Protein AF-T0EVC8-F1 (afdb_monomer_lite)

Structure (mmCIF, N/CA/C/O backbone):
data_AF-T0EVC8-F1
#
_entry.id   AF-T0EVC8-F1
#
loop_
_atom_site.group_PDB
_atom_site.id
_atom_site.type_symbol
_atom_site.label_atom_id
_atom_site.label_alt_id
_atom_site.label_comp_id
_atom_site.label_asym_id
_atom_site.label_entity_id
_atom_site.label_seq_id
_atom_site.pdbx_PDB_ins_code
_atom_site.Cartn_x
_atom_site.Cartn_y
_atom_site.Cartn_z
_atom_site.occupancy
_atom_site.B_iso_or_equiv
_atom_site.auth_seq_id
_atom_site.auth_comp_id
_atom_site.auth_asym_id
_atom_site.auth_atom_id
_atom_site.pdbx_PDB_model_num
ATOM 1 N N . MET A 1 1 ? 25.287 8.237 -10.853 1.00 39.31 1 MET A N 1
ATOM 2 C CA . MET A 1 1 ? 24.590 9.420 -10.314 1.00 39.31 1 MET A CA 1
ATOM 3 C C . MET A 1 1 ? 23.247 9.065 -9.662 1.00 39.31 1 MET A C 1
ATOM 5 O O . MET A 1 1 ? 22.983 9.584 -8.596 1.00 39.31 1 MET A O 1
ATOM 9 N N . ASP A 1 2 ? 22.452 8.114 -10.177 1.00 39.06 2 ASP A N 1
ATOM 10 C CA . ASP A 1 2 ? 21.185 7.708 -9.517 1.00 39.06 2 ASP A CA 1
ATOM 11 C C . ASP A 1 2 ? 21.331 6.823 -8.254 1.00 39.06 2 ASP A C 1
ATOM 13 O O . ASP A 1 2 ? 20.373 6.661 -7.506 1.00 39.06 2 ASP A O 1
ATOM 17 N N . LEU A 1 3 ? 22.513 6.247 -7.991 1.00 36.16 3 LEU A N 1
ATOM 18 C CA . LEU A 1 3 ? 22.723 5.242 -6.931 1.00 36.16 3 LEU A CA 1
ATOM 19 C C . LEU A 1 3 ? 22.927 5.798 -5.517 1.00 36.16 3 LEU A C 1
ATOM 21 O O . LEU A 1 3 ? 22.539 5.147 -4.550 1.00 36.16 3 LEU A O 1
ATOM 25 N N . GLU A 1 4 ? 23.473 7.006 -5.389 1.00 35.41 4 GLU A N 1
ATOM 26 C CA . GLU A 1 4 ? 23.590 7.689 -4.092 1.00 35.41 4 GLU A CA 1
ATOM 27 C C . GLU A 1 4 ? 22.217 8.091 -3.552 1.00 35.41 4 GLU A C 1
ATOM 29 O O . GLU A 1 4 ? 21.970 8.007 -2.355 1.00 35.41 4 GLU A O 1
ATOM 34 N N . LYS A 1 5 ? 21.277 8.396 -4.452 1.00 39.03 5 LYS A N 1
ATOM 35 C CA . LYS A 1 5 ? 19.896 8.703 -4.092 1.00 39.03 5 LYS A CA 1
ATOM 36 C C . LYS A 1 5 ? 19.154 7.489 -3.520 1.00 39.03 5 LYS A C 1
ATOM 38 O O . LYS A 1 5 ? 18.462 7.630 -2.521 1.00 39.03 5 LYS A O 1
ATOM 43 N N . TYR A 1 6 ? 19.366 6.289 -4.076 1.00 44.06 6 TYR A N 1
ATOM 44 C CA . TYR A 1 6 ? 18.805 5.045 -3.519 1.00 44.06 6 TYR A CA 1
ATOM 45 C C . TYR A 1 6 ? 19.374 4.709 -2.147 1.00 44.06 6 TYR A C 1
ATOM 47 O O . TYR A 1 6 ? 18.657 4.221 -1.280 1.00 44.06 6 TYR A O 1
ATOM 55 N N . ARG A 1 7 ? 20.668 4.973 -1.947 1.00 43.59 7 ARG A N 1
ATOM 56 C CA . ARG A 1 7 ? 21.331 4.795 -0.659 1.00 43.59 7 ARG A CA 1
ATOM 57 C C . ARG A 1 7 ? 20.689 5.692 0.398 1.00 43.59 7 ARG A C 1
ATOM 59 O O . ARG A 1 7 ? 20.360 5.208 1.472 1.00 43.59 7 ARG A O 1
ATOM 66 N N . ASP A 1 8 ? 20.467 6.960 0.075 1.00 42.62 8 ASP A N 1
ATOM 67 C CA . ASP A 1 8 ? 19.875 7.919 1.004 1.00 42.62 8 ASP A CA 1
ATOM 68 C C . ASP A 1 8 ? 18.367 7.669 1.209 1.00 42.62 8 ASP A C 1
ATOM 70 O O . ASP A 1 8 ? 17.871 7.878 2.307 1.00 42.62 8 ASP A O 1
ATOM 74 N N . GLU A 1 9 ? 17.637 7.138 0.219 1.00 47.19 9 GLU A N 1
ATOM 75 C CA . GLU A 1 9 ? 16.238 6.692 0.370 1.00 47.19 9 GLU A CA 1
ATOM 76 C C . GLU A 1 9 ? 16.126 5.431 1.249 1.00 47.19 9 GLU A C 1
ATOM 78 O O . GLU A 1 9 ? 15.253 5.359 2.115 1.00 47.19 9 GLU A O 1
ATOM 83 N N . ILE A 1 10 ? 17.046 4.470 1.100 1.00 51.41 10 ILE A N 1
ATOM 84 C CA . ILE A 1 10 ? 17.162 3.285 1.967 1.00 51.41 10 ILE A CA 1
ATOM 85 C C . ILE A 1 10 ? 17.596 3.692 3.382 1.00 51.41 10 ILE A C 1
ATOM 87 O O . ILE A 1 10 ? 17.031 3.199 4.356 1.00 51.41 10 ILE A O 1
ATOM 91 N N . TYR A 1 11 ? 18.543 4.623 3.523 1.00 47.06 11 TYR A N 1
ATOM 92 C CA . TYR A 1 11 ? 18.945 5.148 4.826 1.00 47.06 11 TYR A CA 1
ATOM 93 C C . TYR A 1 11 ? 17.863 6.009 5.467 1.00 47.06 11 TYR A C 1
ATOM 95 O O . TYR A 1 11 ? 17.656 5.881 6.662 1.00 47.06 11 TYR A O 1
ATOM 103 N N . PHE A 1 12 ? 17.101 6.796 4.708 1.00 46.91 12 PHE A N 1
ATOM 104 C CA . PHE A 1 12 ? 15.930 7.514 5.212 1.00 46.91 12 PHE A CA 1
ATOM 105 C C . PHE A 1 12 ? 14.891 6.536 5.768 1.00 46.91 12 PHE A C 1
ATOM 107 O O . PHE A 1 12 ? 14.312 6.775 6.827 1.00 46.91 12 PHE A O 1
ATOM 114 N N . LEU A 1 13 ? 14.671 5.419 5.075 1.00 50.66 13 LEU A N 1
ATOM 115 C CA . LEU A 1 13 ? 13.851 4.305 5.542 1.00 50.66 13 LEU A CA 1
ATOM 116 C C . LEU A 1 13 ? 14.381 3.736 6.862 1.00 50.66 13 LEU A C 1
ATOM 118 O O . LEU A 1 13 ? 13.631 3.595 7.823 1.00 50.66 13 LEU A O 1
ATOM 122 N N . VAL A 1 14 ? 15.687 3.490 6.946 1.00 46.25 14 VAL A N 1
ATOM 123 C CA . VAL A 1 14 ? 16.365 3.005 8.157 1.00 46.25 14 VAL A CA 1
ATOM 124 C C . VAL A 1 14 ? 16.309 4.020 9.311 1.00 46.25 14 VAL A C 1
ATOM 126 O O . VAL A 1 14 ? 16.106 3.655 10.467 1.00 46.25 14 VAL A O 1
ATOM 129 N N . GLU A 1 15 ? 16.418 5.309 9.021 1.00 45.28 15 GLU A N 1
ATOM 130 C CA . GLU A 1 15 ? 16.411 6.385 10.012 1.00 45.28 15 GLU A CA 1
ATOM 131 C C . GLU A 1 15 ? 15.011 6.730 10.522 1.00 45.28 15 GLU A C 1
ATOM 133 O O . GLU A 1 15 ? 14.846 7.076 11.696 1.00 45.28 15 GLU A O 1
ATOM 138 N N . ASN A 1 16 ? 14.000 6.680 9.651 1.00 45.59 16 ASN A N 1
ATOM 139 C CA . ASN A 1 16 ? 12.648 7.128 9.982 1.00 45.59 16 ASN A CA 1
ATOM 140 C C . ASN A 1 16 ? 11.695 5.987 10.329 1.00 45.59 16 ASN A C 1
ATOM 142 O O . ASN A 1 16 ? 10.797 6.221 11.132 1.00 45.59 16 ASN A O 1
ATOM 146 N N . LEU A 1 17 ? 11.911 4.770 9.818 1.00 43.19 17 LEU A N 1
ATOM 147 C CA . LEU A 1 17 ? 11.160 3.590 10.257 1.00 43.19 17 LEU A CA 1
ATOM 148 C C . LEU A 1 17 ? 11.891 2.723 11.269 1.00 43.19 17 LEU A C 1
ATOM 150 O O . LEU A 1 17 ? 11.237 2.105 12.101 1.00 43.19 17 LEU A O 1
ATOM 154 N N . LEU A 1 18 ? 13.223 2.635 11.210 1.00 47.25 18 LEU A N 1
ATOM 155 C CA . LEU A 1 18 ? 13.941 1.518 11.846 1.00 47.25 18 LEU A CA 1
ATOM 156 C C . LEU A 1 18 ? 14.631 1.874 13.160 1.00 47.25 18 LEU A C 1
ATOM 158 O O . LEU A 1 18 ? 15.413 1.066 13.652 1.00 47.25 18 LEU A O 1
ATOM 162 N N . LYS A 1 19 ? 14.326 3.041 13.756 1.00 42.59 19 LYS A N 1
ATOM 163 C CA . LYS A 1 19 ? 14.920 3.535 15.019 1.00 42.59 19 LYS A CA 1
ATOM 164 C C . LYS A 1 19 ? 16.426 3.210 15.126 1.00 42.59 19 LYS A C 1
ATOM 166 O O . LYS A 1 19 ? 16.885 2.780 16.180 1.00 42.59 19 LYS A O 1
ATOM 171 N N . ASN A 1 20 ? 17.207 3.393 14.057 1.00 39.66 20 ASN A N 1
ATOM 172 C CA . ASN A 1 20 ? 18.633 3.070 14.090 1.00 39.66 20 ASN A CA 1
ATOM 173 C C . ASN A 1 20 ? 19.471 4.313 14.482 1.00 39.66 20 ASN A C 1
ATOM 175 O O . ASN A 1 20 ? 19.462 5.297 13.742 1.00 39.66 20 ASN A O 1
ATOM 179 N N . PRO A 1 21 ? 20.202 4.323 15.618 1.00 38.59 21 PRO A N 1
ATOM 180 C CA . PRO A 1 21 ? 20.992 5.479 16.066 1.00 38.59 21 PRO A CA 1
ATOM 181 C C . PRO A 1 21 ? 22.318 5.703 15.309 1.00 38.59 21 PRO A C 1
ATOM 183 O O . PRO A 1 21 ? 23.004 6.690 15.581 1.00 38.59 21 PRO A O 1
ATOM 186 N N . LEU A 1 22 ? 22.715 4.797 14.407 1.00 39.22 22 LEU A N 1
ATOM 187 C CA . LEU A 1 22 ? 24.109 4.629 13.958 1.00 39.22 22 LEU A CA 1
ATOM 188 C C . LEU A 1 22 ? 24.695 5.744 13.063 1.00 39.22 22 LEU A C 1
ATOM 190 O O . LEU A 1 22 ? 25.899 5.744 12.809 1.00 39.22 22 LEU A O 1
ATOM 194 N N . ILE A 1 23 ? 23.911 6.723 12.598 1.00 40.97 23 ILE A N 1
ATOM 195 C CA . ILE A 1 23 ? 24.425 7.771 11.688 1.00 40.97 23 ILE A CA 1
ATOM 196 C C . ILE A 1 23 ? 25.144 8.916 12.415 1.00 40.97 23 ILE A C 1
ATOM 198 O O . ILE A 1 23 ? 25.936 9.630 11.799 1.00 40.97 23 ILE A O 1
ATOM 202 N N . LYS A 1 24 ? 25.018 9.043 13.744 1.00 42.12 24 LYS A N 1
ATOM 203 C CA . LYS A 1 24 ? 25.852 10.012 14.481 1.00 42.12 24 LYS A CA 1
ATOM 204 C C . LYS A 1 24 ? 27.357 9.693 14.434 1.00 42.12 24 LYS A C 1
ATOM 206 O O . LYS A 1 24 ? 28.145 10.597 14.692 1.00 42.12 24 LYS A O 1
ATOM 211 N N . GLU A 1 25 ? 27.761 8.478 14.049 1.00 37.28 25 GLU A N 1
ATOM 212 C CA . GLU A 1 25 ? 29.167 8.039 14.089 1.00 37.28 25 GLU A CA 1
ATOM 213 C C . GLU A 1 25 ? 29.866 7.933 12.720 1.00 37.28 25 GLU A C 1
ATOM 215 O O . GLU A 1 25 ? 31.093 7.951 12.665 1.00 37.28 25 GLU A O 1
ATOM 220 N N . ARG A 1 26 ? 29.149 7.904 11.586 1.00 41.81 26 ARG A N 1
ATOM 221 C CA . ARG A 1 26 ? 29.765 7.718 10.248 1.00 41.81 26 ARG A CA 1
ATOM 222 C C . ARG A 1 26 ? 30.066 9.025 9.509 1.00 41.81 26 ARG A C 1
ATOM 224 O O . ARG A 1 26 ? 29.868 9.125 8.301 1.00 41.81 26 ARG A O 1
ATOM 231 N N . LYS A 1 27 ? 30.553 10.047 10.219 1.00 33.66 27 LYS A N 1
ATOM 232 C CA . LYS A 1 27 ? 30.862 11.353 9.609 1.00 33.66 27 LYS A CA 1
ATOM 233 C C . LYS A 1 27 ? 32.154 11.395 8.788 1.00 33.66 27 LYS A C 1
ATOM 235 O O . LYS A 1 27 ? 32.377 12.393 8.121 1.00 33.66 27 LYS A O 1
ATOM 240 N N . ASN A 1 28 ? 32.968 10.343 8.788 1.00 40.91 28 ASN A N 1
ATOM 241 C CA . ASN A 1 28 ? 34.212 10.298 8.025 1.00 40.91 28 ASN A CA 1
ATOM 242 C C . ASN A 1 28 ? 34.401 8.904 7.426 1.00 40.91 28 ASN A C 1
ATOM 244 O O . ASN A 1 28 ? 34.492 7.947 8.183 1.00 40.91 28 ASN A O 1
ATOM 248 N N . VAL A 1 29 ? 34.421 8.810 6.093 1.00 38.84 29 VAL A N 1
ATOM 249 C CA . VAL A 1 29 ? 35.387 8.076 5.244 1.00 38.84 29 VAL A CA 1
ATOM 250 C C . VAL A 1 29 ? 34.805 8.060 3.819 1.00 38.84 29 VAL A C 1
ATOM 252 O O . VAL A 1 29 ? 33.878 7.314 3.498 1.00 38.84 29 VAL A O 1
ATOM 255 N N . GLN A 1 30 ? 35.335 8.957 2.986 1.00 46.59 30 GLN 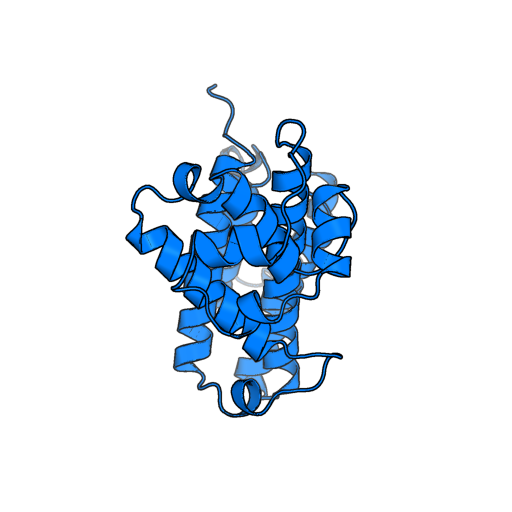A N 1
ATOM 256 C CA . GLN A 1 30 ? 35.208 8.948 1.529 1.00 46.59 30 GLN A CA 1
ATOM 257 C C . GLN A 1 30 ? 36.136 7.870 0.962 1.00 46.59 30 GLN A C 1
ATOM 259 O O . GLN A 1 30 ? 37.320 7.919 1.267 1.00 46.59 30 GLN A O 1
ATOM 264 N N . GLU A 1 31 ? 35.635 6.968 0.107 1.00 37.25 31 GLU A N 1
ATOM 265 C CA . GLU A 1 31 ? 36.445 6.331 -0.950 1.00 37.25 31 GLU A CA 1
ATOM 266 C C . GLU A 1 31 ? 35.558 5.683 -2.045 1.00 37.25 31 GLU A C 1
ATOM 268 O O . GLU A 1 31 ? 34.981 4.607 -1.894 1.00 37.25 31 GLU A O 1
ATOM 273 N N . GLU A 1 32 ? 35.441 6.383 -3.181 1.00 44.47 32 GLU A N 1
ATOM 274 C CA . GLU A 1 32 ? 34.427 6.273 -4.255 1.00 44.47 32 GLU A CA 1
ATOM 275 C C . GLU A 1 32 ? 34.400 5.018 -5.147 1.00 44.47 32 GLU A C 1
ATOM 277 O O . GLU A 1 32 ? 33.574 4.955 -6.056 1.00 44.47 32 GLU A O 1
ATOM 282 N N . LYS A 1 33 ? 35.215 3.978 -4.929 1.00 40.97 33 LYS A N 1
ATOM 283 C CA . LYS A 1 33 ? 35.359 2.903 -5.946 1.00 40.97 33 LYS A CA 1
ATOM 284 C C . LYS A 1 33 ? 34.845 1.507 -5.578 1.00 40.97 33 LYS A C 1
ATOM 286 O O . LYS A 1 33 ? 34.673 0.689 -6.480 1.00 40.97 33 LYS A O 1
ATOM 291 N N . HIS A 1 34 ? 34.479 1.243 -4.321 1.00 39.91 34 HIS A N 1
ATOM 292 C CA . HIS A 1 34 ? 33.987 -0.082 -3.882 1.00 39.91 34 HIS A CA 1
ATOM 293 C C . HIS A 1 34 ? 32.541 -0.101 -3.341 1.00 39.91 34 HIS A C 1
ATOM 295 O O . HIS A 1 34 ? 32.055 -1.133 -2.874 1.00 39.91 34 HIS A O 1
ATOM 301 N N . TYR A 1 35 ? 31.805 1.006 -3.479 1.00 46.59 35 TYR A N 1
ATOM 302 C CA . TYR A 1 35 ? 30.492 1.206 -2.852 1.00 46.59 35 TYR A CA 1
ATOM 303 C C . TYR A 1 35 ? 29.397 0.213 -3.256 1.00 46.59 35 TYR A C 1
ATOM 305 O O . TYR A 1 35 ? 28.526 -0.068 -2.446 1.00 46.59 35 TYR A O 1
ATOM 313 N N . LYS A 1 36 ? 29.407 -0.346 -4.472 1.00 40.38 36 LYS A N 1
ATOM 314 C CA . LYS A 1 36 ? 28.287 -1.179 -4.950 1.00 40.38 36 LYS A CA 1
ATOM 315 C C . LYS A 1 36 ? 28.191 -2.519 -4.217 1.00 40.38 36 LYS A C 1
ATOM 317 O O . LYS A 1 36 ? 27.131 -2.867 -3.714 1.00 40.38 36 LYS A O 1
ATOM 322 N N . LYS A 1 37 ? 29.312 -3.242 -4.133 1.00 39.28 37 LYS A N 1
ATOM 323 C CA . LYS A 1 37 ? 29.382 -4.539 -3.448 1.00 39.28 37 LYS A CA 1
ATOM 324 C C . LYS A 1 37 ? 29.262 -4.351 -1.937 1.00 39.28 37 LYS A C 1
ATOM 326 O O . LYS A 1 37 ? 28.589 -5.135 -1.291 1.00 39.28 37 LYS A O 1
ATOM 331 N N . ASN A 1 38 ? 29.826 -3.265 -1.404 1.00 40.50 38 ASN A N 1
ATOM 332 C CA . ASN A 1 38 ? 29.754 -2.952 0.020 1.00 40.50 38 ASN A CA 1
ATOM 333 C C . ASN A 1 38 ? 28.369 -2.464 0.453 1.00 40.50 38 ASN A C 1
ATOM 335 O O . ASN A 1 38 ? 27.955 -2.823 1.535 1.00 40.50 38 ASN A O 1
ATOM 339 N N . ALA A 1 39 ? 27.619 -1.725 -0.370 1.00 42.00 39 ALA A N 1
ATOM 340 C CA . ALA A 1 39 ? 26.240 -1.341 -0.056 1.00 42.00 39 ALA A CA 1
ATOM 341 C C . ALA A 1 39 ? 25.276 -2.532 -0.135 1.00 42.00 39 ALA A C 1
ATOM 343 O O . ALA A 1 39 ? 24.339 -2.612 0.647 1.00 42.00 39 ALA A O 1
ATOM 344 N N . GLU A 1 40 ? 25.508 -3.465 -1.060 1.00 40.56 40 GLU A N 1
ATOM 345 C CA . GLU A 1 40 ? 24.739 -4.707 -1.172 1.00 40.56 40 GLU A CA 1
ATOM 346 C C . GLU A 1 40 ? 25.050 -5.656 -0.001 1.00 40.56 40 GLU A C 1
ATOM 348 O O . GLU A 1 40 ? 24.134 -6.202 0.608 1.00 40.56 40 GLU A O 1
ATOM 353 N N . ILE A 1 41 ? 26.327 -5.767 0.384 1.00 41.62 41 ILE A N 1
ATOM 354 C CA . ILE A 1 41 ? 26.786 -6.487 1.581 1.00 41.62 41 ILE A CA 1
ATOM 355 C C . ILE A 1 41 ? 26.283 -5.800 2.862 1.00 41.62 41 ILE A C 1
ATOM 357 O O . ILE A 1 41 ? 25.764 -6.479 3.736 1.00 41.62 41 ILE A O 1
ATOM 361 N N . ASP A 1 42 ? 26.339 -4.473 2.967 1.00 43.06 42 ASP A N 1
ATOM 362 C CA . ASP A 1 42 ? 25.843 -3.709 4.117 1.00 43.06 42 ASP A CA 1
ATOM 363 C C . ASP A 1 42 ? 24.316 -3.804 4.228 1.00 43.06 42 ASP A C 1
ATOM 365 O O . ASP A 1 42 ? 23.798 -3.999 5.321 1.00 43.06 42 ASP A O 1
ATOM 369 N N . ALA A 1 43 ? 23.581 -3.749 3.115 1.00 46.69 43 ALA A N 1
ATOM 370 C CA . ALA A 1 43 ? 22.140 -3.996 3.082 1.00 46.69 43 ALA A CA 1
ATOM 371 C C . ALA A 1 43 ? 21.793 -5.436 3.504 1.00 46.69 43 ALA A C 1
ATOM 373 O O . ALA A 1 43 ? 20.775 -5.657 4.152 1.00 46.69 43 ALA A O 1
ATOM 374 N N . GLN A 1 44 ? 22.639 -6.416 3.172 1.00 42.69 44 GLN A N 1
ATOM 375 C CA . GLN A 1 44 ? 22.472 -7.818 3.570 1.00 42.69 44 GLN A CA 1
ATOM 376 C C . GLN A 1 44 ? 22.926 -8.113 5.012 1.00 42.69 44 GLN A C 1
ATOM 378 O O . GLN A 1 44 ? 22.381 -9.025 5.632 1.00 42.69 44 GLN A O 1
ATOM 383 N N . LEU A 1 45 ? 23.885 -7.355 5.556 1.00 39.62 45 LEU A N 1
ATOM 384 C CA . LEU A 1 45 ? 24.426 -7.502 6.916 1.00 39.62 45 LEU A CA 1
ATOM 385 C C . LEU A 1 45 ? 23.659 -6.684 7.967 1.00 39.62 45 LEU A C 1
ATOM 387 O O . LEU A 1 45 ? 23.645 -7.054 9.136 1.00 39.62 45 LEU A O 1
ATOM 391 N N . GLN A 1 46 ? 22.998 -5.592 7.575 1.00 44.56 46 GLN A N 1
ATOM 392 C CA . GLN A 1 46 ? 22.218 -4.739 8.478 1.00 44.56 46 GLN A CA 1
ATOM 393 C C . GLN A 1 46 ? 20.838 -5.253 8.952 1.00 44.56 46 GLN A C 1
ATOM 395 O O . GLN A 1 46 ? 20.372 -4.683 9.938 1.00 44.56 46 GLN A O 1
ATOM 400 N N . PRO A 1 47 ? 20.172 -6.297 8.398 1.00 43.88 47 PRO A N 1
ATOM 401 C CA . PRO A 1 47 ? 18.841 -6.718 8.853 1.00 43.88 47 PRO A CA 1
ATOM 402 C C . PRO A 1 47 ? 18.765 -7.092 10.336 1.00 43.88 47 PRO A C 1
ATOM 404 O O . PRO A 1 47 ? 17.706 -6.951 10.939 1.00 43.88 47 PRO A O 1
ATOM 407 N N . SER A 1 48 ? 19.869 -7.547 10.938 1.00 40.31 48 SER A N 1
ATOM 408 C CA . SER A 1 48 ? 19.915 -7.929 12.355 1.00 40.31 48 SER A CA 1
ATOM 409 C C . SER A 1 48 ? 19.807 -6.745 13.323 1.00 40.31 48 SER A C 1
ATOM 411 O O . SER A 1 48 ? 19.488 -6.960 14.487 1.00 40.31 48 SER A O 1
ATOM 413 N N . ASN A 1 49 ? 20.045 -5.511 12.855 1.00 39.12 49 ASN A N 1
ATOM 414 C CA . ASN A 1 49 ? 20.041 -4.292 13.677 1.00 39.12 49 ASN A CA 1
ATOM 415 C C . ASN A 1 49 ? 18.855 -3.356 13.364 1.00 39.12 49 ASN A C 1
ATOM 417 O O . ASN A 1 49 ? 18.808 -2.233 13.867 1.00 39.12 49 ASN A O 1
ATOM 421 N N . LEU A 1 50 ? 17.919 -3.780 12.507 1.00 45.12 50 LEU A N 1
ATOM 422 C CA . LEU A 1 50 ? 16.765 -2.981 12.094 1.00 45.12 50 LEU A CA 1
ATOM 423 C C . LEU A 1 50 ? 15.553 -3.310 12.961 1.00 45.12 50 LEU A C 1
ATOM 425 O O . LEU A 1 50 ? 15.142 -4.461 13.056 1.00 45.12 50 LEU A O 1
ATOM 429 N N . ASN A 1 51 ? 14.919 -2.286 13.529 1.00 51.41 51 ASN A N 1
ATOM 430 C CA . ASN A 1 51 ? 13.684 -2.430 14.302 1.00 51.41 51 ASN A CA 1
ATOM 431 C C . ASN A 1 51 ? 12.435 -2.558 13.393 1.00 51.41 51 ASN A C 1
ATOM 433 O O . ASN A 1 51 ? 11.398 -1.964 13.673 1.00 51.41 51 ASN A O 1
ATOM 437 N N . ALA A 1 52 ? 12.530 -3.301 12.281 1.00 54.16 52 ALA A N 1
ATOM 438 C CA . ALA A 1 52 ? 11.377 -3.680 11.456 1.00 54.16 52 ALA A CA 1
ATOM 439 C C . ALA A 1 52 ? 11.452 -5.124 10.968 1.00 54.16 52 ALA A C 1
ATOM 441 O O . ALA A 1 52 ? 12.537 -5.708 10.900 1.00 54.16 52 ALA A O 1
ATOM 442 N N . PRO A 1 53 ? 10.303 -5.687 10.551 1.00 66.00 53 PRO A N 1
ATOM 443 C CA . PRO A 1 53 ? 10.261 -7.017 9.977 1.00 66.00 53 PRO A CA 1
ATOM 444 C C . PRO A 1 53 ? 11.182 -7.124 8.757 1.00 66.00 53 PRO A C 1
ATOM 446 O O . PRO A 1 53 ? 11.039 -6.381 7.786 1.00 66.00 53 PRO A O 1
ATOM 449 N N . ARG A 1 54 ? 12.080 -8.115 8.770 1.00 71.56 54 ARG A N 1
ATOM 450 C CA . ARG A 1 54 ? 12.927 -8.491 7.626 1.00 71.56 54 ARG A CA 1
ATOM 451 C C . ARG A 1 54 ? 12.173 -8.529 6.277 1.00 71.56 54 ARG A C 1
ATOM 453 O O . ARG A 1 54 ? 12.711 -7.990 5.311 1.00 71.56 54 ARG A O 1
ATOM 460 N N . PRO A 1 55 ? 10.931 -9.052 6.186 1.00 79.06 55 PRO A N 1
ATOM 461 C CA . PRO A 1 55 ? 10.164 -9.036 4.936 1.00 79.06 55 PRO A CA 1
ATOM 462 C C . PRO A 1 55 ? 9.888 -7.634 4.364 1.00 79.06 55 PRO A C 1
ATOM 464 O O . PRO A 1 55 ? 9.828 -7.470 3.144 1.00 79.06 55 PRO A O 1
ATOM 467 N N . LEU A 1 56 ? 9.754 -6.609 5.216 1.00 77.38 56 LEU A N 1
ATOM 468 C CA . LEU A 1 56 ? 9.565 -5.221 4.783 1.00 77.38 56 LEU A CA 1
ATOM 469 C C . LEU A 1 56 ? 10.808 -4.716 4.052 1.00 77.38 56 LEU A C 1
ATOM 471 O O . LEU A 1 56 ? 10.711 -4.197 2.941 1.00 77.38 56 LEU A O 1
ATOM 475 N N . PHE A 1 57 ? 11.978 -4.941 4.649 1.00 72.94 57 PHE A N 1
ATOM 476 C CA . PHE A 1 57 ? 13.265 -4.589 4.058 1.00 72.94 57 PHE A CA 1
ATOM 477 C C . PHE A 1 57 ? 13.505 -5.317 2.727 1.00 72.94 57 PHE A C 1
ATOM 479 O O . PHE A 1 57 ? 13.876 -4.691 1.733 1.00 72.94 57 PHE A O 1
ATOM 486 N N . GLU A 1 58 ? 13.219 -6.620 2.676 1.00 78.56 58 GLU A N 1
ATOM 487 C CA . GLU A 1 58 ? 13.337 -7.423 1.454 1.00 78.56 58 GLU A CA 1
ATOM 488 C C . GLU A 1 58 ? 12.463 -6.874 0.315 1.00 78.56 58 GLU A C 1
ATOM 490 O O . GLU A 1 58 ? 12.913 -6.820 -0.831 1.00 78.56 58 GLU A O 1
ATOM 495 N N . CYS A 1 59 ? 11.252 -6.389 0.612 1.00 83.94 59 CYS A N 1
ATOM 496 C CA . CYS A 1 59 ? 10.402 -5.763 -0.401 1.00 83.94 59 CYS A CA 1
ATOM 497 C C . CYS A 1 59 ? 10.984 -4.436 -0.913 1.00 83.94 59 CYS A C 1
ATOM 499 O O . CYS A 1 59 ? 10.958 -4.198 -2.120 1.00 83.94 59 CYS A O 1
ATOM 501 N N . PHE A 1 60 ? 11.561 -3.595 -0.046 1.00 76.88 60 PHE A N 1
ATOM 502 C CA . PHE A 1 60 ? 12.222 -2.351 -0.471 1.00 76.88 60 PHE A CA 1
ATOM 503 C C . PHE A 1 60 ? 13.428 -2.603 -1.373 1.00 76.88 60 PHE A C 1
ATOM 505 O O . PHE A 1 60 ? 13.573 -1.959 -2.417 1.00 76.88 60 PHE A O 1
ATOM 512 N N . VAL A 1 61 ? 14.274 -3.565 -1.006 1.00 73.44 61 VAL A N 1
ATOM 513 C CA . VAL A 1 61 ? 15.377 -4.012 -1.865 1.00 73.44 61 VAL A CA 1
ATOM 514 C C . VAL A 1 61 ? 14.820 -4.539 -3.190 1.00 73.44 61 VAL A C 1
ATOM 516 O O . VAL A 1 61 ? 15.311 -4.170 -4.255 1.00 73.44 61 VAL A O 1
ATOM 519 N N . GLY A 1 62 ? 13.741 -5.322 -3.138 1.00 76.56 62 GLY A N 1
ATOM 520 C CA . GLY A 1 62 ? 13.045 -5.843 -4.311 1.00 76.56 62 GLY A CA 1
ATOM 521 C C . GLY A 1 62 ? 12.557 -4.759 -5.277 1.00 76.56 62 GLY A C 1
ATOM 522 O O . GLY A 1 62 ? 12.768 -4.899 -6.482 1.00 76.56 62 GLY A O 1
ATOM 523 N N . VAL A 1 63 ? 11.958 -3.666 -4.780 1.00 81.19 63 VAL A N 1
ATOM 524 C CA . VAL A 1 63 ? 11.566 -2.511 -5.616 1.00 81.19 63 VAL A CA 1
ATOM 525 C C . VAL A 1 63 ? 12.787 -1.939 -6.332 1.00 81.19 63 VAL A C 1
ATOM 527 O O . VAL A 1 63 ? 12.754 -1.763 -7.546 1.00 81.19 63 VAL A O 1
ATOM 530 N N . ASN A 1 64 ? 13.873 -1.679 -5.602 1.00 75.31 64 ASN A N 1
ATOM 531 C CA . ASN A 1 64 ? 15.063 -1.018 -6.141 1.00 75.31 64 ASN A CA 1
ATOM 532 C C . ASN A 1 64 ? 15.829 -1.882 -7.152 1.00 75.31 64 ASN A C 1
ATOM 534 O O . ASN A 1 64 ? 16.276 -1.382 -8.187 1.00 75.31 64 ASN A O 1
ATOM 538 N N . LEU A 1 65 ? 15.952 -3.184 -6.888 1.00 75.00 65 LEU A N 1
ATOM 539 C CA . LEU A 1 65 ? 16.563 -4.123 -7.827 1.00 75.00 65 LEU A CA 1
ATOM 540 C C . LEU A 1 65 ? 15.746 -4.220 -9.116 1.00 75.00 65 LEU A C 1
ATOM 542 O O . LEU A 1 65 ? 16.309 -4.080 -10.203 1.00 75.00 65 LEU A O 1
ATOM 546 N N . ALA A 1 66 ? 14.426 -4.390 -8.997 1.00 80.94 66 ALA A N 1
ATOM 547 C CA . ALA A 1 66 ? 13.535 -4.439 -10.150 1.00 80.94 66 ALA A CA 1
ATOM 548 C C . ALA A 1 66 ? 13.580 -3.126 -10.938 1.00 80.94 66 ALA A C 1
ATOM 550 O O . ALA A 1 66 ? 13.707 -3.128 -12.158 1.00 80.94 66 ALA A O 1
ATOM 551 N N . LYS A 1 67 ? 13.608 -1.989 -10.242 1.00 79.69 67 LYS A N 1
ATOM 552 C CA . LYS A 1 67 ? 13.787 -0.669 -10.843 1.00 79.69 67 LYS A CA 1
ATOM 553 C C . LYS A 1 67 ? 15.062 -0.600 -11.687 1.00 79.69 67 LYS A C 1
ATOM 555 O O . LYS A 1 67 ? 15.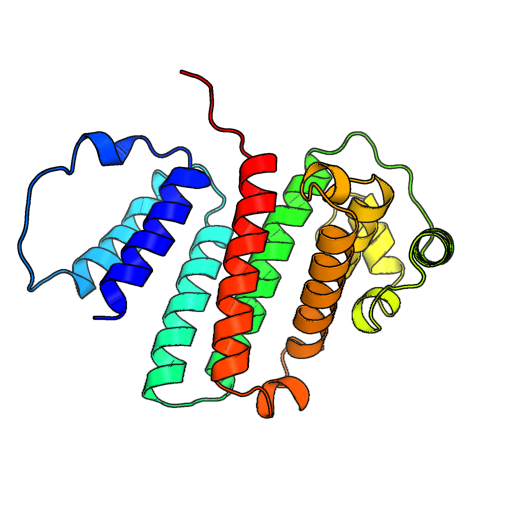001 -0.284 -12.873 1.00 79.69 67 LYS A O 1
ATOM 560 N N . ALA A 1 68 ? 16.217 -0.928 -11.112 1.00 71.94 68 ALA A N 1
ATOM 561 C CA . ALA A 1 68 ? 17.496 -0.891 -11.822 1.00 71.94 68 ALA A CA 1
ATOM 562 C C . ALA A 1 68 ? 17.513 -1.824 -13.050 1.00 71.94 68 ALA A C 1
ATOM 564 O O . ALA A 1 68 ? 18.032 -1.465 -14.114 1.00 71.94 68 ALA A O 1
ATOM 565 N N . GLN A 1 69 ? 16.910 -3.007 -12.928 1.00 72.25 69 GLN A N 1
ATOM 566 C CA . GLN A 1 69 ? 16.780 -3.957 -14.034 1.00 72.25 69 GLN A CA 1
ATOM 567 C C . GLN A 1 69 ? 15.827 -3.438 -15.120 1.00 72.25 69 GLN A C 1
ATOM 569 O O . GLN A 1 69 ? 16.172 -3.468 -16.301 1.00 72.25 69 GLN A O 1
ATOM 574 N N . TYR A 1 70 ? 14.688 -2.857 -14.743 1.00 82.94 70 TYR A N 1
ATOM 575 C CA . TYR A 1 70 ? 13.747 -2.248 -15.679 1.00 82.94 70 TYR A CA 1
ATOM 576 C C . TYR A 1 70 ? 14.398 -1.116 -16.480 1.00 82.94 70 TYR A C 1
ATOM 578 O O . TYR A 1 70 ? 14.305 -1.093 -17.702 1.00 82.94 70 TYR A O 1
ATOM 586 N N . TYR A 1 71 ? 15.108 -0.186 -15.837 1.00 76.94 71 TYR A N 1
ATOM 587 C CA . TYR A 1 71 ? 15.714 0.937 -16.563 1.00 76.94 71 TYR A CA 1
ATOM 588 C C . TYR A 1 71 ? 16.879 0.531 -17.468 1.00 76.94 71 TYR A C 1
ATOM 590 O O . TYR A 1 71 ? 17.158 1.252 -18.424 1.00 76.94 71 TYR A O 1
ATOM 598 N N . SER A 1 72 ? 17.513 -0.616 -17.211 1.00 72.25 72 SER A N 1
ATOM 599 C CA . SER A 1 72 ? 18.591 -1.143 -18.056 1.00 72.25 72 SER A CA 1
ATOM 600 C C . SER A 1 72 ? 18.091 -2.007 -19.214 1.00 72.25 72 SER A C 1
ATOM 602 O O . SER A 1 72 ? 18.620 -1.885 -20.315 1.00 72.25 72 SER A O 1
ATOM 604 N N . LYS A 1 73 ? 17.082 -2.859 -18.993 1.00 79.94 73 LYS A N 1
ATOM 605 C CA . LYS A 1 73 ? 16.622 -3.852 -19.983 1.00 79.94 73 LYS A CA 1
ATOM 606 C C . LYS A 1 73 ? 15.209 -3.628 -20.524 1.00 79.94 73 LYS A C 1
ATOM 608 O O . LYS A 1 73 ? 14.823 -4.278 -21.486 1.00 79.94 73 LYS A O 1
ATOM 613 N N . LYS A 1 74 ? 14.433 -2.730 -19.912 1.00 83.25 74 LYS A N 1
ATOM 614 C CA . LYS A 1 74 ? 13.027 -2.425 -20.246 1.00 83.25 74 LYS A CA 1
ATOM 615 C C . LYS A 1 74 ? 12.100 -3.650 -20.224 1.00 83.25 74 LYS A C 1
ATOM 617 O O . LYS A 1 74 ? 11.076 -3.676 -20.900 1.00 83.25 74 LYS A O 1
ATOM 622 N N . GLU A 1 75 ? 12.426 -4.652 -19.408 1.00 84.00 75 GLU A N 1
ATOM 623 C CA . GLU A 1 75 ? 11.621 -5.867 -19.253 1.00 84.00 75 GLU A CA 1
ATOM 624 C C . GLU A 1 75 ? 10.347 -5.591 -18.434 1.00 84.00 75 GLU A C 1
ATOM 626 O O . GLU A 1 75 ? 10.416 -5.158 -17.284 1.00 84.00 75 GLU A O 1
ATOM 631 N N . GLN A 1 76 ? 9.170 -5.888 -18.996 1.00 85.88 76 GLN A N 1
ATOM 632 C CA . GLN A 1 76 ? 7.870 -5.646 -18.340 1.00 85.88 76 GLN A CA 1
ATOM 633 C C . GLN A 1 76 ? 7.717 -6.392 -17.006 1.00 85.88 76 GLN A C 1
ATOM 635 O O . GLN A 1 76 ? 7.134 -5.871 -16.056 1.00 85.88 76 GLN A O 1
ATOM 640 N N . ARG A 1 77 ? 8.326 -7.577 -16.897 1.00 87.94 77 ARG A N 1
ATOM 641 C CA . ARG A 1 77 ? 8.371 -8.366 -15.660 1.00 87.94 77 ARG A CA 1
ATOM 642 C C . ARG A 1 77 ? 8.989 -7.599 -14.487 1.00 87.94 77 ARG A C 1
ATOM 644 O O . ARG A 1 77 ? 8.635 -7.833 -13.334 1.00 87.94 77 ARG A O 1
ATOM 651 N N . GLU A 1 78 ? 9.895 -6.664 -14.758 1.00 88.94 78 GLU A N 1
ATOM 652 C CA . GLU A 1 78 ? 10.482 -5.827 -13.714 1.00 88.94 78 GLU A CA 1
ATOM 653 C C . GLU A 1 78 ? 9.514 -4.735 -13.241 1.00 88.94 78 GLU A C 1
ATOM 655 O O . GLU A 1 78 ? 9.457 -4.469 -12.040 1.00 88.94 78 GLU A O 1
ATOM 660 N N . LYS A 1 79 ? 8.659 -4.182 -14.121 1.00 90.12 79 LYS A N 1
ATOM 661 C CA . LYS A 1 79 ? 7.550 -3.315 -13.673 1.00 90.12 79 LYS A CA 1
ATOM 662 C C . LYS A 1 79 ? 6.608 -4.078 -12.747 1.00 90.12 79 LYS A C 1
ATOM 664 O O . LYS A 1 79 ? 6.234 -3.568 -11.695 1.00 90.12 79 LYS A O 1
ATOM 669 N N . GLU A 1 80 ? 6.268 -5.313 -13.109 1.00 92.19 80 GLU A N 1
ATOM 670 C CA . GLU A 1 80 ? 5.418 -6.179 -12.289 1.00 92.19 80 GLU A CA 1
ATOM 671 C C . GLU A 1 80 ? 6.021 -6.399 -10.900 1.00 92.19 80 GLU A C 1
ATOM 673 O O . GLU A 1 80 ? 5.354 -6.173 -9.890 1.00 92.19 80 GLU A O 1
ATOM 678 N N . LYS A 1 81 ? 7.309 -6.749 -10.824 1.00 90.31 81 LYS A N 1
ATOM 679 C CA . LYS A 1 81 ? 8.019 -6.897 -9.546 1.00 90.31 81 LYS A CA 1
ATOM 680 C C . LYS A 1 81 ? 7.999 -5.614 -8.714 1.00 90.31 81 LYS A C 1
ATOM 682 O O . LYS A 1 81 ? 7.820 -5.700 -7.500 1.00 90.31 81 LYS A O 1
ATOM 687 N N . MET A 1 82 ? 8.158 -4.439 -9.331 1.00 90.81 82 MET A N 1
ATOM 688 C CA . MET A 1 82 ? 8.051 -3.160 -8.617 1.00 90.81 82 MET A CA 1
ATOM 689 C C . MET A 1 82 ? 6.661 -2.992 -7.991 1.00 90.81 82 MET A C 1
ATOM 691 O O . MET A 1 82 ? 6.562 -2.764 -6.786 1.00 90.81 82 MET A O 1
ATOM 695 N N . ILE A 1 83 ? 5.593 -3.164 -8.778 1.00 93.81 83 ILE A N 1
ATOM 696 C CA . ILE A 1 83 ? 4.208 -3.034 -8.299 1.00 93.81 83 ILE A CA 1
ATOM 697 C C . ILE A 1 83 ? 3.890 -4.066 -7.212 1.00 93.81 83 ILE A C 1
ATOM 699 O O . ILE A 1 83 ? 3.309 -3.721 -6.183 1.00 93.81 83 ILE A O 1
ATOM 703 N N . LEU A 1 84 ? 4.321 -5.317 -7.386 1.00 92.88 84 LEU A N 1
ATOM 704 C CA . LEU A 1 84 ? 4.134 -6.373 -6.393 1.00 92.88 84 LEU A CA 1
ATOM 705 C C . LEU A 1 84 ? 4.805 -6.038 -5.063 1.00 92.88 84 LEU A C 1
ATOM 707 O O . LEU A 1 84 ? 4.192 -6.218 -4.010 1.00 92.88 84 LEU A O 1
ATOM 711 N N . ASN A 1 85 ? 6.039 -5.540 -5.099 1.00 91.31 85 ASN A N 1
ATOM 712 C CA . ASN A 1 85 ? 6.748 -5.170 -3.881 1.00 91.31 85 ASN A CA 1
ATOM 713 C C . ASN A 1 85 ? 6.138 -3.928 -3.215 1.00 91.31 85 ASN A C 1
ATOM 715 O O . ASN A 1 85 ? 6.030 -3.920 -1.991 1.00 91.31 85 ASN A O 1
ATOM 719 N N . PHE A 1 86 ? 5.646 -2.939 -3.974 1.00 92.88 86 PHE A N 1
ATOM 720 C CA . PHE A 1 86 ? 4.874 -1.830 -3.394 1.00 92.88 86 PHE A CA 1
ATOM 721 C C . PHE A 1 86 ? 3.618 -2.324 -2.675 1.00 92.88 86 PHE A C 1
ATOM 723 O O . PHE A 1 86 ? 3.390 -1.953 -1.525 1.00 92.88 86 PHE A O 1
ATOM 730 N N . CYS A 1 87 ? 2.832 -3.205 -3.303 1.00 94.12 87 CYS A N 1
ATOM 731 C CA . CYS A 1 87 ? 1.656 -3.790 -2.660 1.00 94.12 87 CYS A CA 1
ATOM 732 C C . CYS A 1 87 ? 2.017 -4.514 -1.361 1.00 94.12 87 CYS A C 1
ATOM 734 O O . CYS A 1 87 ? 1.359 -4.287 -0.351 1.00 94.12 87 CYS A O 1
ATOM 736 N N . LYS A 1 88 ? 3.080 -5.327 -1.361 1.00 92.81 88 LYS A N 1
ATOM 737 C CA . LYS A 1 88 ? 3.533 -6.051 -0.164 1.00 92.81 88 LYS A CA 1
ATOM 738 C C . LYS A 1 88 ? 3.969 -5.114 0.960 1.00 92.81 88 LYS A C 1
ATOM 740 O O . LYS A 1 88 ? 3.637 -5.367 2.114 1.00 92.81 88 LYS A O 1
ATOM 745 N N . ILE A 1 89 ? 4.687 -4.036 0.633 1.00 90.75 89 ILE A N 1
ATOM 746 C CA . ILE A 1 89 ? 5.070 -2.997 1.602 1.00 90.75 89 ILE A CA 1
ATOM 747 C C . ILE A 1 89 ? 3.820 -2.451 2.292 1.00 90.75 89 ILE A C 1
ATOM 749 O O . ILE A 1 89 ? 3.745 -2.468 3.520 1.00 90.75 89 ILE A O 1
ATOM 753 N N . PHE A 1 90 ? 2.816 -2.035 1.516 1.00 94.19 90 PHE A N 1
ATOM 754 C CA . PHE A 1 90 ? 1.570 -1.527 2.083 1.00 94.19 90 PHE A CA 1
ATOM 755 C C . PHE A 1 90 ? 0.789 -2.600 2.852 1.00 94.19 90 PHE A C 1
ATOM 757 O O . PHE A 1 90 ? 0.273 -2.324 3.929 1.00 94.19 90 PHE A O 1
ATOM 764 N N . GLU A 1 91 ? 0.740 -3.838 2.367 1.00 94.88 91 GLU A N 1
ATOM 765 C CA . GLU A 1 91 ? 0.083 -4.944 3.072 1.00 94.88 91 GLU A CA 1
ATOM 766 C C . GLU A 1 91 ? 0.700 -5.192 4.451 1.00 94.88 91 GLU A C 1
ATOM 768 O O . GLU A 1 91 ? -0.036 -5.339 5.422 1.00 94.88 91 GLU A O 1
ATOM 773 N N . MET A 1 92 ? 2.030 -5.178 4.563 1.00 90.81 92 MET A N 1
ATOM 774 C CA . MET A 1 92 ? 2.717 -5.381 5.840 1.00 90.81 92 MET A CA 1
ATOM 775 C C . MET A 1 92 ? 2.450 -4.247 6.833 1.00 90.81 92 MET A C 1
ATOM 777 O O . MET A 1 92 ? 2.087 -4.517 7.977 1.00 90.81 92 MET A O 1
ATOM 781 N N . ILE A 1 93 ? 2.589 -2.986 6.408 1.00 89.44 93 ILE A N 1
ATOM 782 C CA . ILE A 1 93 ? 2.414 -1.849 7.327 1.00 89.44 93 ILE A CA 1
ATOM 783 C C . ILE A 1 93 ? 0.954 -1.665 7.743 1.00 89.44 93 ILE A C 1
ATOM 785 O O . ILE A 1 93 ? 0.684 -1.344 8.897 1.00 89.44 93 ILE A O 1
ATOM 789 N N . LEU A 1 94 ? 0.002 -1.868 6.825 1.00 94.94 94 LEU A N 1
ATOM 790 C CA . LEU A 1 94 ? -1.416 -1.690 7.130 1.00 94.94 94 LEU A CA 1
ATOM 791 C C . LEU A 1 94 ? -1.927 -2.839 7.994 1.00 94.94 94 LEU A C 1
ATOM 793 O O . LEU A 1 94 ? -2.730 -2.608 8.894 1.00 94.94 94 LEU A O 1
ATOM 797 N N . PHE A 1 95 ? -1.417 -4.055 7.785 1.00 93.88 95 PHE A N 1
ATOM 798 C CA . PHE A 1 95 ? -1.692 -5.160 8.692 1.00 93.88 95 PHE A CA 1
ATOM 799 C C . PHE A 1 95 ? -1.216 -4.841 10.112 1.00 93.88 95 PHE A C 1
ATOM 801 O O . PHE A 1 95 ? -1.983 -4.993 11.058 1.00 93.88 95 PHE A O 1
ATOM 808 N N . GLU A 1 96 ? 0.006 -4.328 10.278 1.00 90.88 96 GLU A N 1
ATOM 809 C CA . GLU A 1 96 ? 0.486 -3.910 11.599 1.00 90.88 96 GLU A CA 1
ATOM 810 C C . GLU A 1 96 ? -0.341 -2.751 12.181 1.00 90.88 96 GLU A C 1
ATOM 812 O O . GLU A 1 96 ? -0.643 -2.749 13.375 1.00 90.88 96 GLU A O 1
ATOM 817 N N . ALA A 1 97 ? -0.766 -1.792 11.354 1.00 92.38 97 ALA A N 1
ATOM 818 C CA . ALA A 1 97 ? -1.652 -0.717 11.792 1.00 92.38 97 ALA A CA 1
ATOM 819 C C . ALA A 1 97 ? -2.979 -1.252 12.350 1.00 92.38 97 ALA A C 1
ATOM 821 O O . ALA A 1 97 ? -3.431 -0.740 13.375 1.00 92.38 97 ALA A O 1
ATOM 822 N N . ILE A 1 98 ? -3.556 -2.292 11.732 1.00 93.94 98 ILE A N 1
ATOM 823 C CA . ILE A 1 98 ? -4.755 -2.993 12.221 1.00 93.94 98 ILE A CA 1
ATOM 824 C C . ILE A 1 98 ? -4.481 -3.671 13.565 1.00 93.94 98 ILE A C 1
ATOM 826 O O . ILE A 1 98 ? -5.264 -3.492 14.492 1.00 93.94 98 ILE A O 1
ATOM 830 N N . GLN A 1 99 ? -3.352 -4.375 13.714 1.00 91.06 99 GLN A N 1
ATOM 831 C CA . GLN A 1 99 ? -2.993 -5.037 14.981 1.00 91.06 99 GLN A CA 1
ATOM 832 C C . GLN A 1 99 ? -2.873 -4.055 16.157 1.00 91.06 99 GLN A C 1
ATOM 834 O O . GLN A 1 99 ? -3.086 -4.440 17.304 1.00 91.06 99 GLN A O 1
ATOM 839 N N . LYS A 1 100 ? -2.516 -2.793 15.886 1.00 90.25 100 LYS A N 1
ATOM 840 C CA . LYS A 1 100 ? -2.412 -1.736 16.905 1.00 90.25 100 LYS A CA 1
ATOM 841 C C . LYS A 1 100 ? -3.721 -0.983 17.151 1.00 90.25 100 LYS A C 1
ATOM 843 O O . LYS A 1 100 ? -3.753 -0.144 18.053 1.00 90.25 100 LYS A O 1
ATOM 848 N N . GLN A 1 101 ? -4.778 -1.230 16.374 1.00 89.56 101 GLN A N 1
ATOM 849 C CA . GLN A 1 101 ? -6.078 -0.623 16.645 1.00 89.56 101 GLN A CA 1
ATOM 850 C C . GLN A 1 101 ? -6.742 -1.277 17.867 1.00 89.56 101 GLN A C 1
ATOM 852 O O . GLN A 1 101 ? -6.548 -2.469 18.119 1.00 89.56 101 GLN A O 1
ATOM 857 N N . PRO A 1 102 ? -7.563 -0.527 18.628 1.00 86.44 102 PRO A N 1
ATOM 858 C CA . PRO A 1 102 ? -8.479 -1.136 19.585 1.00 86.44 102 PRO A CA 1
ATOM 859 C C . PRO A 1 102 ? -9.425 -2.104 18.866 1.00 86.44 102 PRO A C 1
ATOM 861 O O . PRO A 1 102 ? -9.571 -2.048 17.645 1.00 86.44 102 PRO A O 1
ATOM 864 N N . LYS A 1 103 ? -10.086 -2.982 19.631 1.00 84.88 103 LYS A N 1
ATOM 865 C CA . LYS A 1 103 ? -10.994 -3.998 19.083 1.00 84.88 103 LYS A CA 1
ATOM 866 C C . LYS A 1 103 ? -11.966 -3.367 18.080 1.00 84.88 103 LYS A C 1
ATOM 868 O O . LYS A 1 103 ? -12.812 -2.556 18.451 1.00 84.88 103 LYS A O 1
ATOM 873 N N . LEU A 1 104 ? -11.803 -3.745 16.817 1.00 88.19 104 LEU A N 1
ATOM 874 C CA . LEU A 1 104 ? -12.589 -3.227 15.709 1.00 88.19 104 LEU A CA 1
ATOM 875 C C . LEU A 1 104 ? -13.961 -3.895 15.715 1.00 88.19 104 LEU A C 1
ATOM 877 O O . LEU A 1 104 ? -14.070 -5.110 15.885 1.00 88.19 104 LEU A O 1
ATOM 881 N N . ASN A 1 105 ? -15.006 -3.097 15.522 1.00 87.75 105 ASN A N 1
ATOM 882 C CA . ASN A 1 105 ? -16.343 -3.629 15.303 1.00 87.75 105 ASN A CA 1
ATOM 883 C C . ASN A 1 105 ? -16.441 -4.074 13.841 1.00 87.75 105 ASN A C 1
ATOM 885 O O . ASN A 1 105 ? -16.216 -3.237 12.961 1.00 87.75 105 ASN A O 1
ATOM 889 N N . PRO A 1 106 ? -16.753 -5.353 13.565 1.00 89.44 106 PRO A N 1
ATOM 890 C CA . PRO A 1 106 ? -16.943 -5.813 12.200 1.00 89.44 106 PRO A CA 1
ATOM 891 C C . PRO A 1 106 ? -18.023 -4.983 11.507 1.00 89.44 106 PRO A C 1
ATOM 893 O O . PRO A 1 106 ? -19.108 -4.802 12.058 1.00 89.44 106 PRO A O 1
ATOM 896 N N . LYS A 1 107 ? -17.714 -4.502 10.304 1.00 90.19 107 LYS A N 1
ATOM 897 C CA . LYS A 1 107 ? -18.678 -3.872 9.401 1.00 90.19 107 LYS A CA 1
ATOM 898 C C . LYS A 1 107 ? -18.831 -4.712 8.141 1.00 90.19 107 LYS A C 1
ATOM 900 O O . LYS A 1 107 ? -17.870 -5.324 7.663 1.00 90.19 107 LYS A O 1
ATOM 905 N N . THR A 1 108 ? -20.038 -4.729 7.603 1.00 88.69 108 THR A N 1
ATOM 906 C CA . THR A 1 108 ? -20.324 -5.287 6.285 1.00 88.69 108 THR A CA 1
ATOM 907 C C . THR A 1 108 ? -19.700 -4.419 5.198 1.00 88.69 108 THR A C 1
ATOM 909 O O . THR A 1 108 ? -19.337 -3.259 5.405 1.00 88.69 108 THR A O 1
ATOM 912 N N . LYS A 1 109 ? -19.555 -4.996 4.006 1.00 89.38 109 LYS A N 1
ATOM 913 C CA . LYS A 1 109 ? -19.041 -4.259 2.856 1.00 89.38 109 LYS A CA 1
ATOM 914 C C . LYS A 1 109 ? -19.960 -3.094 2.481 1.00 89.38 109 LYS A C 1
ATOM 916 O O . LYS A 1 109 ? -19.449 -2.017 2.207 1.00 89.38 109 LYS A O 1
ATOM 921 N N . ASP A 1 110 ? -21.274 -3.299 2.503 1.00 88.56 110 ASP A N 1
ATOM 922 C CA . ASP A 1 110 ? -22.248 -2.277 2.109 1.00 88.56 110 ASP A CA 1
ATOM 923 C C . ASP A 1 110 ? -22.192 -1.060 3.041 1.00 88.56 110 ASP A C 1
ATOM 925 O O . ASP A 1 110 ? -22.049 0.059 2.555 1.00 88.56 110 ASP A O 1
ATOM 929 N N . GLU A 1 111 ? -22.132 -1.279 4.360 1.00 89.56 111 GLU A N 1
ATOM 930 C CA . GLU A 1 111 ? -21.949 -0.202 5.349 1.00 89.56 111 GLU A CA 1
ATOM 931 C C . GLU A 1 111 ? -20.678 0.626 5.086 1.00 89.56 111 GLU A C 1
ATOM 933 O O . GLU A 1 111 ? -20.677 1.843 5.244 1.00 89.56 111 GLU A O 1
ATOM 938 N N . LEU A 1 112 ? -19.579 -0.013 4.666 1.00 86.31 112 LEU A N 1
ATOM 939 C CA . LEU A 1 112 ? -18.335 0.697 4.341 1.00 86.31 112 LEU A CA 1
ATOM 940 C C . LEU A 1 112 ? -18.420 1.475 3.025 1.00 86.31 112 LEU A C 1
ATOM 942 O O . LEU A 1 112 ? -17.757 2.500 2.875 1.00 86.31 112 LEU A O 1
ATOM 946 N N . LEU A 1 113 ? -19.182 0.977 2.051 1.00 86.81 113 LEU A N 1
ATOM 947 C CA . LEU A 1 113 ? -19.320 1.619 0.746 1.00 86.81 113 LEU A CA 1
ATOM 948 C C . LEU A 1 113 ? -20.294 2.802 0.774 1.00 86.81 113 LEU A C 1
ATOM 950 O O . LEU A 1 113 ? -20.114 3.729 -0.017 1.00 86.81 113 LEU A O 1
ATOM 954 N N . GLU A 1 114 ? -21.279 2.791 1.675 1.00 87.88 114 GLU A N 1
ATOM 955 C CA . GLU A 1 114 ? -22.170 3.932 1.922 1.00 87.88 114 GLU A CA 1
ATOM 956 C C . GLU A 1 114 ? -21.399 5.151 2.446 1.00 87.88 114 GLU A C 1
ATOM 958 O O . GLU A 1 114 ? -21.592 6.260 1.945 1.00 87.88 114 GLU A O 1
ATOM 963 N N . ASP A 1 115 ? -20.464 4.933 3.376 1.00 82.44 115 ASP A N 1
ATOM 964 C CA . ASP A 1 115 ? -19.635 5.992 3.970 1.00 82.44 115 ASP A CA 1
ATOM 965 C C . ASP A 1 115 ? -18.649 6.620 2.954 1.00 82.44 115 ASP A C 1
ATOM 967 O O . ASP A 1 115 ? -18.214 7.761 3.127 1.00 82.44 115 ASP A O 1
ATOM 971 N N . TYR A 1 116 ? -18.297 5.902 1.876 1.00 82.25 116 TYR A N 1
ATOM 972 C CA . TYR A 1 116 ? -17.272 6.321 0.910 1.00 82.25 116 TYR A CA 1
ATOM 973 C C . TYR A 1 116 ? -17.697 6.101 -0.560 1.00 82.25 116 TYR A C 1
ATOM 975 O O . TYR A 1 116 ? -17.122 5.270 -1.280 1.00 82.25 116 TYR A O 1
ATOM 983 N N . PRO A 1 117 ? -18.644 6.906 -1.086 1.00 80.50 117 PRO A N 1
ATOM 984 C CA . PRO A 1 117 ? -19.138 6.775 -2.460 1.00 80.50 117 PRO A CA 1
ATOM 985 C C . PRO A 1 117 ? -18.072 7.090 -3.527 1.00 80.50 117 PRO A C 1
ATOM 987 O O . PRO A 1 117 ? -18.222 6.700 -4.684 1.00 80.50 117 PRO A O 1
ATOM 990 N N . GLY A 1 118 ? -16.968 7.745 -3.164 1.00 84.56 118 GLY A N 1
ATOM 991 C CA . GLY A 1 118 ? -15.838 8.027 -4.057 1.00 84.56 118 GLY A CA 1
ATOM 992 C C . GLY A 1 118 ? -1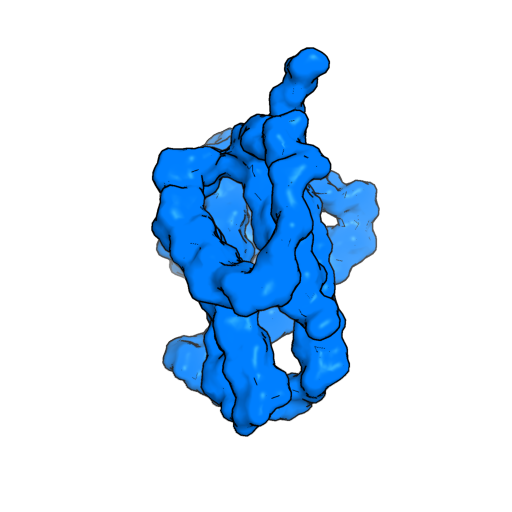4.837 6.877 -4.228 1.00 84.56 118 GLY A C 1
ATOM 993 O O . GLY A 1 118 ? -13.825 7.064 -4.896 1.00 84.56 118 GLY A O 1
ATOM 994 N N . LEU A 1 119 ? -15.058 5.699 -3.626 1.00 87.56 119 LEU A N 1
ATOM 995 C CA . LEU A 1 119 ? -14.096 4.593 -3.700 1.00 87.56 119 LEU A CA 1
ATOM 996 C C . LEU A 1 119 ? -13.894 4.087 -5.134 1.00 87.56 119 LEU A C 1
ATOM 998 O O . LEU A 1 119 ? -14.853 3.738 -5.829 1.00 87.56 119 LEU A O 1
ATOM 1002 N N . GLY A 1 120 ? -12.628 3.961 -5.537 1.00 87.50 120 GLY A N 1
ATOM 1003 C CA . GLY A 1 120 ? -12.246 3.368 -6.814 1.00 87.50 120 GLY A CA 1
ATOM 1004 C C . GLY A 1 120 ? -12.697 1.908 -6.961 1.00 87.50 120 GLY A C 1
ATOM 1005 O O . GLY A 1 120 ? -12.825 1.166 -5.981 1.00 87.50 120 GLY A O 1
ATOM 1006 N N . LYS A 1 121 ? -12.897 1.476 -8.214 1.00 90.12 121 LYS A N 1
ATOM 1007 C CA . LYS A 1 121 ? -13.434 0.150 -8.575 1.00 90.12 121 LYS A CA 1
ATOM 1008 C C . LYS A 1 121 ? -12.722 -1.005 -7.858 1.00 90.12 121 LYS A C 1
ATOM 1010 O O . LYS A 1 121 ? -13.384 -1.832 -7.242 1.00 90.12 121 LYS A O 1
ATOM 1015 N N . SER A 1 122 ? -11.389 -1.009 -7.842 1.00 90.19 122 SER A N 1
ATOM 1016 C CA . SER A 1 122 ? -10.591 -2.072 -7.214 1.00 90.19 122 SER A CA 1
ATOM 1017 C C . SER A 1 122 ? -10.852 -2.246 -5.712 1.00 90.19 122 SER A C 1
ATOM 1019 O O . SER A 1 122 ? -10.739 -3.353 -5.193 1.00 90.19 122 SER A O 1
ATOM 1021 N N . LEU A 1 123 ? -11.190 -1.166 -4.995 1.00 91.19 123 LEU A N 1
ATOM 1022 C CA . LEU A 1 123 ? -11.545 -1.226 -3.572 1.00 91.19 123 LEU A CA 1
ATOM 1023 C C . LEU A 1 123 ? -12.997 -1.681 -3.387 1.00 91.19 123 LEU A C 1
ATOM 1025 O O . LEU A 1 123 ? -13.284 -2.493 -2.510 1.00 91.19 123 LEU A O 1
ATOM 1029 N N . ARG A 1 124 ? -13.904 -1.242 -4.268 1.00 91.50 124 ARG A N 1
ATOM 1030 C CA . ARG A 1 124 ? -15.298 -1.714 -4.299 1.00 91.50 124 ARG A CA 1
ATOM 1031 C C . ARG A 1 124 ? -15.419 -3.198 -4.630 1.00 91.50 124 ARG A C 1
ATOM 1033 O O . ARG A 1 124 ? -16.389 -3.825 -4.228 1.00 91.50 124 ARG A O 1
ATOM 1040 N N . GLU A 1 125 ? -14.461 -3.785 -5.336 1.00 91.69 125 GLU A N 1
ATOM 1041 C CA . GLU A 1 125 ? -14.468 -5.205 -5.715 1.00 91.69 125 GLU A CA 1
ATOM 1042 C C . GLU A 1 125 ? -13.808 -6.126 -4.677 1.00 91.69 125 GLU A C 1
ATOM 1044 O O . GLU A 1 125 ? -13.778 -7.343 -4.862 1.00 91.69 125 GLU A O 1
ATOM 1049 N N . VAL A 1 126 ? -13.337 -5.587 -3.543 1.00 92.06 126 VAL A N 1
ATOM 1050 C CA . VAL A 1 126 ? -12.802 -6.405 -2.444 1.00 92.06 126 VAL A CA 1
ATOM 1051 C C . VAL A 1 126 ? -13.846 -7.432 -2.009 1.00 92.06 126 VAL A C 1
ATOM 1053 O O . VAL A 1 126 ? -15.012 -7.107 -1.767 1.00 92.06 126 VAL A O 1
ATOM 1056 N N . ARG A 1 127 ? -13.425 -8.696 -1.938 1.00 92.62 127 ARG A N 1
ATOM 1057 C CA . ARG A 1 127 ? -14.294 -9.794 -1.526 1.00 92.62 127 ARG A CA 1
ATOM 1058 C C . ARG A 1 127 ? -14.601 -9.715 -0.036 1.00 92.62 127 ARG A C 1
ATOM 1060 O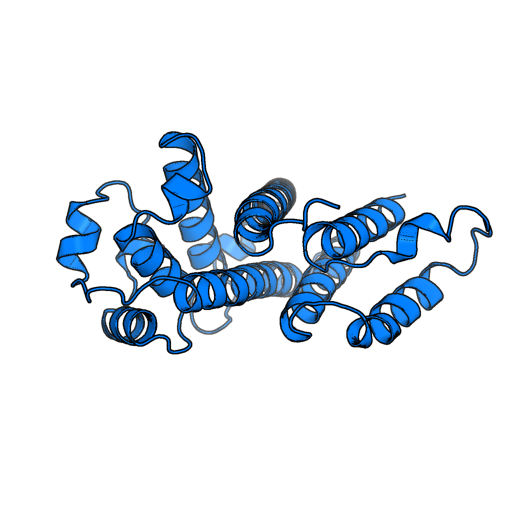 O . ARG A 1 127 ? -13.740 -9.382 0.777 1.00 92.62 127 ARG A O 1
ATOM 1067 N N . GLU A 1 128 ? -15.822 -10.080 0.321 1.00 93.19 128 GLU A N 1
ATOM 1068 C CA . GLU A 1 128 ? -16.301 -9.972 1.695 1.00 93.19 128 GLU A CA 1
ATOM 1069 C C . GLU A 1 128 ? -15.599 -10.945 2.655 1.00 93.19 128 GLU A C 1
ATOM 1071 O O . GLU A 1 128 ? -15.326 -10.596 3.799 1.00 93.19 128 GLU A O 1
ATOM 1076 N N . ASP A 1 129 ? -15.214 -12.136 2.191 1.00 94.31 129 ASP A N 1
ATOM 1077 C CA . ASP A 1 129 ? -14.420 -13.073 2.993 1.00 94.31 129 ASP A CA 1
ATOM 1078 C C . ASP A 1 129 ? -13.033 -12.508 3.332 1.00 94.31 129 ASP A C 1
ATOM 1080 O O . ASP A 1 129 ? -12.530 -12.706 4.436 1.00 94.31 129 ASP A O 1
ATOM 1084 N N . PHE A 1 130 ? -12.425 -11.745 2.420 1.00 94.69 130 PHE A N 1
ATOM 1085 C CA . PHE A 1 130 ? -11.157 -11.066 2.687 1.00 94.69 130 PHE A CA 1
ATOM 1086 C C . PHE A 1 130 ? -11.325 -9.940 3.705 1.00 94.69 130 PHE A C 1
ATOM 1088 O O . PHE A 1 130 ? -10.442 -9.766 4.543 1.00 94.69 130 PHE A O 1
ATOM 1095 N N . LEU A 1 131 ? -12.445 -9.215 3.656 1.00 94.38 131 LEU A N 1
ATOM 1096 C CA . LEU A 1 131 ? -12.784 -8.177 4.628 1.00 94.38 131 LEU A CA 1
ATOM 1097 C C . LEU A 1 131 ? -12.991 -8.766 6.033 1.00 94.38 131 LEU A C 1
ATOM 1099 O O . LEU A 1 131 ? -12.406 -8.265 6.990 1.00 94.38 131 LEU A O 1
ATOM 1103 N N . LYS A 1 132 ? -13.742 -9.871 6.150 1.00 93.69 132 LYS A N 1
ATOM 1104 C CA . LYS A 1 132 ? -13.935 -10.596 7.421 1.00 93.69 132 LYS A CA 1
ATOM 1105 C C . LYS A 1 132 ? -12.596 -11.007 8.035 1.00 93.69 132 LYS A C 1
ATOM 1107 O O . LYS A 1 132 ? -12.320 -10.670 9.182 1.00 93.69 132 LYS A O 1
ATOM 1112 N N . ARG A 1 133 ? -11.708 -11.605 7.230 1.00 94.44 133 ARG A N 1
ATOM 1113 C CA . ARG A 1 133 ? -10.349 -11.970 7.667 1.00 94.44 133 ARG A CA 1
ATOM 1114 C C . ARG A 1 133 ? -9.539 -10.762 8.151 1.00 94.44 133 ARG A C 1
ATOM 1116 O O . ARG A 1 133 ? -8.804 -10.891 9.123 1.00 94.44 133 ARG A O 1
ATOM 1123 N N . ALA A 1 134 ? -9.664 -9.597 7.510 1.00 94.44 134 ALA A N 1
ATOM 1124 C CA . ALA A 1 134 ? -8.973 -8.387 7.961 1.00 94.44 134 ALA A CA 1
ATOM 1125 C C . ALA A 1 134 ? -9.481 -7.893 9.329 1.00 94.44 134 ALA A C 1
ATOM 1127 O O . ALA A 1 134 ? -8.663 -7.524 10.167 1.00 94.44 134 ALA A O 1
ATOM 1128 N N . PHE A 1 135 ? -10.797 -7.918 9.578 1.00 93.88 135 PHE A N 1
ATOM 1129 C CA . PHE A 1 135 ? -11.370 -7.577 10.891 1.00 93.88 135 PHE A CA 1
ATOM 1130 C C . PHE A 1 135 ? -10.948 -8.555 11.995 1.00 93.88 135 PHE A C 1
ATOM 1132 O O . PHE A 1 135 ? -10.768 -8.154 13.141 1.00 93.88 135 PHE A O 1
ATOM 1139 N N . GLU A 1 136 ? -10.750 -9.823 11.643 1.00 91.25 136 GLU A N 1
ATOM 1140 C CA . GLU A 1 136 ? -10.238 -10.873 12.531 1.00 91.25 136 GLU A CA 1
ATOM 1141 C C . GLU A 1 136 ? -8.711 -10.837 12.688 1.00 91.25 136 GLU A C 1
ATOM 1143 O O . GLU A 1 136 ? -8.117 -11.760 13.248 1.00 91.25 136 GLU A O 1
ATOM 1148 N N . SER A 1 137 ? -8.048 -9.778 12.211 1.00 86.50 137 SER A N 1
ATOM 1149 C CA . SER A 1 137 ? -6.599 -9.620 12.343 1.00 86.50 137 SER A CA 1
ATOM 1150 C C . SER A 1 137 ? -5.803 -10.737 11.646 1.00 86.50 137 SER A C 1
ATOM 1152 O O . SER A 1 137 ? -4.679 -11.058 12.042 1.00 86.50 137 SER A O 1
ATOM 1154 N N . HIS A 1 138 ? -6.346 -11.307 10.565 1.00 90.62 138 HIS A N 1
ATOM 1155 C CA . HIS A 1 138 ? -5.689 -12.304 9.720 1.00 90.62 138 HIS A CA 1
ATOM 1156 C C . HIS A 1 138 ? -5.097 -11.702 8.442 1.00 90.62 138 HIS A C 1
ATOM 1158 O O . HIS A 1 138 ? -5.589 -10.717 7.890 1.00 90.62 138 HIS A O 1
ATOM 1164 N N . GLN A 1 139 ? -4.042 -12.345 7.928 1.00 89.38 139 GLN A N 1
ATOM 1165 C CA . GLN A 1 139 ? -3.390 -11.907 6.697 1.00 89.38 139 GLN A CA 1
ATOM 1166 C C . GLN A 1 139 ? -4.287 -12.103 5.464 1.00 89.38 139 GLN A C 1
ATOM 1168 O O . GLN A 1 139 ? -4.776 -13.206 5.203 1.00 89.38 139 GLN A O 1
ATOM 1173 N N . THR A 1 140 ? -4.468 -11.045 4.678 1.00 94.12 140 THR A N 1
ATOM 1174 C CA . THR A 1 140 ? -5.343 -10.991 3.502 1.00 94.12 140 THR A CA 1
ATOM 1175 C C . THR A 1 140 ? -4.811 -9.985 2.464 1.00 94.12 140 THR A C 1
ATOM 1177 O O . THR A 1 140 ? -3.600 -9.867 2.293 1.00 94.12 140 THR A O 1
ATOM 1180 N N . SER A 1 141 ? -5.686 -9.297 1.727 1.00 92.88 141 SER A N 1
ATOM 1181 C CA . SER A 1 141 ? -5.335 -8.363 0.658 1.00 92.88 141 SER A CA 1
ATOM 1182 C C . SER A 1 141 ? -5.203 -6.905 1.111 1.00 92.88 141 SER A C 1
ATOM 1184 O O . SER A 1 141 ? -5.903 -6.444 2.013 1.00 92.88 141 SER A O 1
ATOM 1186 N N . LEU A 1 142 ? -4.388 -6.146 0.368 1.00 95.31 142 LEU A N 1
ATOM 1187 C CA . LEU A 1 142 ? -4.256 -4.691 0.496 1.00 95.31 142 LEU A CA 1
ATOM 1188 C C . LEU A 1 142 ? -5.603 -3.960 0.594 1.00 95.31 142 LEU A C 1
ATOM 1190 O O . LEU A 1 142 ? -5.807 -3.148 1.492 1.00 95.31 142 LEU A O 1
ATOM 1194 N N . GLY A 1 143 ? -6.535 -4.267 -0.313 1.00 95.44 143 GLY A N 1
ATOM 1195 C CA . GLY A 1 143 ? -7.838 -3.605 -0.344 1.00 95.44 143 GLY A CA 1
ATOM 1196 C C . GLY A 1 143 ? -8.666 -3.860 0.917 1.00 95.44 143 GLY A C 1
ATOM 1197 O O . GLY A 1 143 ? -9.291 -2.935 1.424 1.00 95.44 143 GLY A O 1
ATOM 1198 N N . ALA A 1 144 ? -8.622 -5.077 1.470 1.00 95.88 144 ALA A N 1
ATOM 1199 C CA . ALA A 1 144 ? -9.322 -5.387 2.714 1.00 95.88 144 ALA A CA 1
ATOM 1200 C C . ALA A 1 144 ? -8.752 -4.591 3.894 1.00 95.88 144 ALA A C 1
ATOM 1202 O O . ALA A 1 144 ? -9.517 -4.023 4.668 1.00 95.88 144 ALA A O 1
ATOM 1203 N N . TYR A 1 145 ? -7.424 -4.474 3.996 1.00 97.06 145 TYR A N 1
ATOM 1204 C CA . TYR A 1 145 ? -6.815 -3.674 5.059 1.00 97.06 145 TYR A CA 1
ATOM 1205 C C . TYR A 1 145 ? -7.173 -2.191 4.964 1.00 97.06 145 TYR A C 1
ATOM 1207 O O . TYR A 1 145 ? -7.463 -1.568 5.982 1.00 97.06 145 TYR A O 1
ATOM 1215 N N . VAL A 1 146 ? -7.192 -1.627 3.751 1.00 96.00 146 VAL A N 1
ATOM 1216 C CA . VAL A 1 146 ? -7.610 -0.235 3.530 1.00 96.00 146 VAL A CA 1
ATOM 1217 C C . VAL A 1 146 ? -9.045 -0.018 4.001 1.00 96.00 146 VAL A C 1
ATOM 1219 O O . VAL A 1 146 ? -9.297 0.923 4.746 1.00 96.00 146 VAL A O 1
ATOM 1222 N N . LEU A 1 147 ? -9.975 -0.896 3.620 1.00 95.06 147 LEU A N 1
ATOM 1223 C CA . LEU A 1 147 ? -11.379 -0.774 4.019 1.00 95.06 147 LEU A CA 1
ATOM 1224 C C . LEU A 1 147 ? -11.565 -0.883 5.541 1.00 95.06 147 LEU A C 1
ATOM 1226 O O . LEU A 1 147 ? -12.310 -0.099 6.128 1.00 95.06 147 LEU A O 1
ATOM 1230 N N . VAL A 1 148 ? -10.847 -1.796 6.199 1.00 95.69 148 VAL A N 1
ATOM 1231 C CA . VAL A 1 148 ? -10.877 -1.910 7.665 1.00 95.69 148 VAL A CA 1
ATOM 1232 C C . VAL A 1 148 ? -10.335 -0.647 8.335 1.00 95.69 148 VAL A C 1
ATOM 1234 O O . VAL A 1 148 ? -10.958 -0.133 9.261 1.00 95.69 148 VAL A O 1
ATOM 1237 N N . LEU A 1 149 ? -9.217 -0.100 7.863 1.00 95.00 149 LEU A N 1
ATOM 1238 C CA . LEU A 1 149 ? -8.623 1.107 8.446 1.00 95.00 149 LEU A CA 1
ATOM 1239 C C . LEU A 1 149 ? -9.441 2.379 8.169 1.00 95.00 149 LEU A C 1
ATOM 1241 O O . LEU A 1 149 ? -9.460 3.283 9.005 1.00 95.00 149 LEU A O 1
ATOM 1245 N N . LEU A 1 150 ? -10.164 2.440 7.047 1.00 92.81 150 LEU A N 1
ATOM 1246 C CA . LEU A 1 150 ? -11.175 3.477 6.810 1.00 92.81 150 LEU A CA 1
ATOM 1247 C C . LEU A 1 150 ? -12.303 3.399 7.842 1.00 92.81 150 LEU A C 1
ATOM 1249 O O . LEU A 1 150 ? -12.699 4.416 8.402 1.00 92.81 150 LEU A O 1
ATOM 1253 N N . SER A 1 151 ? -12.772 2.188 8.161 1.00 92.06 151 SER A N 1
ATOM 1254 C CA . SER A 1 151 ? -13.888 1.984 9.095 1.00 92.06 151 SER A CA 1
ATOM 1255 C C . SER A 1 151 ? -13.659 2.590 10.485 1.00 92.06 151 SER A C 1
ATOM 1257 O O . SER A 1 151 ? -14.617 2.977 11.157 1.00 92.06 151 SER A O 1
ATOM 1259 N N . CYS A 1 152 ? -12.394 2.692 10.904 1.00 91.50 152 CYS A N 1
ATOM 1260 C CA . CYS A 1 152 ? -11.976 3.249 12.186 1.00 91.50 152 CYS A CA 1
ATOM 1261 C C . CYS A 1 152 ? -11.307 4.626 12.062 1.00 91.50 152 CYS A C 1
ATOM 1263 O O . CYS A 1 152 ? -10.653 5.073 13.003 1.00 91.50 152 CYS A O 1
ATOM 1265 N N . LYS A 1 153 ? -11.455 5.295 10.912 1.00 91.06 153 LYS A N 1
ATOM 1266 C CA . LYS A 1 153 ? -10.904 6.627 10.627 1.00 91.06 153 LYS A CA 1
ATOM 1267 C C . LYS A 1 153 ? -9.387 6.740 10.833 1.00 91.06 153 LYS A C 1
ATOM 1269 O O . LYS A 1 153 ? -8.864 7.773 11.261 1.00 91.06 153 LYS A O 1
ATOM 1274 N N . TYR A 1 154 ? -8.659 5.648 10.590 1.00 93.75 154 TYR A N 1
ATOM 1275 C CA . TYR A 1 154 ? -7.210 5.620 10.787 1.00 93.75 154 TYR A CA 1
ATOM 1276 C C . TYR A 1 154 ? -6.511 6.610 9.852 1.00 93.75 154 TYR A C 1
ATOM 1278 O O . TYR A 1 154 ? -5.594 7.318 10.274 1.00 93.75 154 TYR A O 1
ATOM 1286 N N . PHE A 1 155 ? -6.953 6.686 8.597 1.00 93.25 155 PHE A N 1
ATOM 1287 C CA . PHE A 1 155 ? -6.315 7.511 7.576 1.00 93.25 155 PHE A CA 1
ATOM 1288 C C . PHE A 1 155 ? -6.500 9.007 7.823 1.00 93.25 155 PHE A C 1
ATOM 1290 O O . PHE A 1 155 ? -5.570 9.762 7.585 1.00 93.25 155 PHE A O 1
ATOM 1297 N N . GLU A 1 156 ? -7.606 9.434 8.416 1.00 91.50 156 GLU A N 1
ATOM 1298 C CA . GLU A 1 156 ? -7.846 10.803 8.880 1.00 91.50 156 GLU A CA 1
ATOM 1299 C C . GLU A 1 156 ? -6.879 11.196 10.011 1.00 91.50 156 GLU A C 1
ATOM 1301 O O . GLU A 1 156 ? -6.605 12.371 10.234 1.00 91.50 156 GLU A O 1
ATOM 1306 N N . SER A 1 157 ? -6.318 10.212 10.722 1.00 90.50 157 SER A N 1
ATOM 1307 C CA . SER A 1 157 ? -5.278 10.438 11.732 1.00 90.50 157 SER A CA 1
ATOM 1308 C C . SER A 1 157 ? -3.851 10.469 11.161 1.00 90.50 157 SER A C 1
ATOM 1310 O O . SER A 1 157 ? -2.915 10.824 11.890 1.00 90.50 157 SER A O 1
ATOM 1312 N N . VAL A 1 158 ? -3.679 10.045 9.903 1.00 92.75 158 VAL A N 1
ATOM 1313 C CA . VAL A 1 158 ? -2.408 9.991 9.156 1.00 92.75 158 VAL A CA 1
ATOM 1314 C C . VAL A 1 158 ? -2.308 11.149 8.160 1.00 92.75 158 VAL A C 1
ATOM 1316 O O . VAL A 1 158 ? -1.233 11.718 7.980 1.00 92.75 158 VAL A O 1
ATOM 1319 N N . PHE A 1 159 ? -3.421 11.488 7.514 1.00 91.81 159 PHE A N 1
ATOM 1320 C CA . PHE A 1 159 ? -3.547 12.499 6.476 1.00 91.81 159 PHE A CA 1
ATOM 1321 C C . PHE A 1 159 ? -4.391 13.655 7.006 1.00 91.81 159 PHE A C 1
ATOM 1323 O O . PHE A 1 159 ? -5.558 13.485 7.345 1.00 91.81 159 PHE A O 1
ATOM 1330 N N . GLU A 1 160 ? -3.791 14.842 7.078 1.00 84.38 160 GLU A N 1
ATOM 1331 C CA . GLU A 1 160 ? -4.380 16.008 7.750 1.00 84.38 160 GLU A CA 1
ATOM 1332 C C . GLU A 1 160 ? -5.645 16.535 7.058 1.00 84.38 160 GLU A C 1
ATOM 1334 O O . GLU A 1 160 ? -6.479 17.190 7.681 1.00 84.38 160 GLU A O 1
ATOM 1339 N N . LYS A 1 161 ? -5.784 16.276 5.755 1.00 88.50 161 LYS A N 1
ATOM 1340 C CA . LYS A 1 161 ? -6.872 16.793 4.922 1.00 88.50 161 LYS A CA 1
ATOM 1341 C C . LYS A 1 161 ? -7.670 15.645 4.323 1.00 88.50 161 LYS A C 1
ATOM 1343 O O . LYS A 1 161 ? -7.095 14.699 3.798 1.00 88.50 161 LYS A O 1
ATOM 1348 N N . VAL A 1 162 ? -8.995 15.796 4.281 1.00 83.94 162 VAL A N 1
ATOM 1349 C CA . VAL A 1 162 ? -9.911 14.832 3.636 1.00 83.94 162 VAL A CA 1
ATOM 1350 C C . VAL A 1 162 ? -9.514 14.562 2.179 1.00 83.94 162 VAL A C 1
ATOM 1352 O O . VAL A 1 162 ? -9.540 13.420 1.734 1.00 83.94 162 VAL A O 1
ATOM 1355 N N . GLN A 1 163 ? -9.063 15.593 1.458 1.00 89.00 163 GLN A N 1
ATOM 1356 C CA . GLN A 1 163 ? -8.577 15.446 0.085 1.00 89.00 163 GLN A CA 1
ATOM 1357 C C . GLN A 1 163 ? -7.381 14.484 -0.018 1.00 89.00 163 GLN A C 1
ATOM 1359 O O . GLN A 1 163 ? -7.319 13.691 -0.950 1.00 89.00 163 GLN A O 1
ATOM 1364 N N . GLU A 1 164 ? -6.465 14.495 0.954 1.00 92.38 164 GLU A N 1
ATOM 1365 C CA . GLU A 1 164 ? -5.317 13.581 0.963 1.00 92.38 164 GLU A CA 1
ATOM 1366 C C . GLU A 1 164 ? -5.740 12.132 1.225 1.00 92.38 164 GLU A C 1
ATOM 1368 O O . GLU A 1 164 ? -5.117 11.212 0.695 1.00 92.38 164 GLU A O 1
ATOM 1373 N N . VAL A 1 165 ? -6.807 11.921 2.006 1.00 92.25 165 VAL A N 1
ATOM 1374 C CA . VAL A 1 165 ? -7.401 10.589 2.187 1.00 92.25 165 VAL A CA 1
ATOM 1375 C C . VAL A 1 165 ? -7.947 10.091 0.853 1.00 92.25 165 VAL A C 1
ATOM 1377 O O . VAL A 1 165 ? -7.627 8.975 0.461 1.00 92.25 165 VAL A O 1
ATOM 1380 N N . GLN A 1 166 ? -8.696 10.915 0.114 1.00 91.94 166 GLN A N 1
ATOM 1381 C CA . GLN A 1 166 ? -9.204 10.515 -1.201 1.00 91.94 166 GLN A CA 1
ATOM 1382 C C . GLN A 1 166 ? -8.063 10.225 -2.189 1.00 91.94 166 GLN A C 1
ATOM 1384 O O . GLN A 1 166 ? -8.077 9.186 -2.843 1.00 91.94 166 GLN A O 1
ATOM 1389 N N . GLU A 1 167 ? -7.029 11.070 -2.239 1.00 93.81 167 GLU A N 1
ATOM 1390 C CA . GLU A 1 167 ? -5.846 10.833 -3.079 1.00 93.81 167 GLU A CA 1
ATOM 1391 C C . GLU A 1 167 ? -5.129 9.521 -2.724 1.00 93.81 167 GLU A C 1
ATOM 1393 O O . GLU A 1 167 ? -4.705 8.778 -3.612 1.00 93.81 167 GLU A O 1
ATOM 1398 N N . TRP A 1 168 ? -5.023 9.203 -1.431 1.00 94.75 168 TRP A N 1
ATOM 1399 C CA . TRP A 1 168 ? -4.484 7.932 -0.953 1.00 94.75 168 TRP A CA 1
ATOM 1400 C C . TRP A 1 168 ? -5.336 6.732 -1.399 1.00 94.75 168 TRP A C 1
ATOM 1402 O O . TRP A 1 168 ? -4.794 5.698 -1.812 1.00 94.75 168 TRP A O 1
ATOM 1412 N N . LEU A 1 169 ? -6.664 6.858 -1.348 1.00 94.69 169 LEU A N 1
ATOM 1413 C CA . LEU A 1 169 ? -7.587 5.814 -1.795 1.00 94.69 169 LEU A CA 1
ATOM 1414 C C . LEU A 1 169 ? -7.504 5.595 -3.305 1.00 94.69 169 LEU A C 1
ATOM 1416 O O . LEU A 1 169 ? -7.415 4.446 -3.744 1.00 94.69 169 LEU A O 1
ATOM 1420 N N . ASP A 1 170 ? -7.448 6.670 -4.088 1.00 94.44 170 ASP A N 1
ATOM 1421 C CA . ASP A 1 170 ? -7.299 6.612 -5.543 1.00 94.44 170 ASP A CA 1
ATOM 1422 C C . ASP A 1 170 ? -5.956 5.985 -5.934 1.00 94.44 170 ASP A C 1
ATOM 1424 O O . ASP A 1 170 ? -5.895 5.086 -6.782 1.00 94.44 170 ASP A O 1
ATOM 1428 N N . PHE A 1 171 ? -4.875 6.394 -5.261 1.00 95.50 171 PHE A N 1
ATOM 1429 C CA . PHE A 1 171 ? -3.552 5.794 -5.413 1.00 95.50 171 PHE A CA 1
ATOM 1430 C C . PHE A 1 171 ? -3.582 4.290 -5.120 1.00 95.50 171 PHE A C 1
ATOM 1432 O O . PHE A 1 171 ? -3.079 3.489 -5.912 1.00 95.50 171 PHE A O 1
ATOM 1439 N N . THR A 1 172 ? -4.202 3.885 -4.011 1.00 95.12 172 THR A N 1
ATOM 1440 C CA . THR A 1 172 ? -4.233 2.476 -3.609 1.00 95.12 172 THR A CA 1
ATOM 1441 C C . THR A 1 172 ? -5.102 1.639 -4.545 1.00 95.12 172 THR A C 1
ATOM 1443 O O . THR A 1 172 ? -4.709 0.537 -4.931 1.00 95.12 172 THR A O 1
ATOM 1446 N N . ALA A 1 173 ? -6.248 2.164 -4.985 1.00 94.44 173 ALA A N 1
ATOM 1447 C CA . ALA A 1 173 ? -7.095 1.508 -5.978 1.00 94.44 173 ALA A CA 1
ATOM 1448 C C . ALA A 1 173 ? -6.350 1.300 -7.306 1.00 94.44 173 ALA A C 1
ATOM 1450 O O . ALA A 1 173 ? -6.429 0.212 -7.891 1.00 94.44 173 ALA A O 1
ATOM 1451 N N . ARG A 1 174 ? -5.578 2.305 -7.747 1.00 95.00 174 ARG A N 1
ATOM 1452 C CA . ARG A 1 174 ? -4.705 2.206 -8.923 1.00 95.00 174 ARG A CA 1
ATOM 1453 C C . ARG A 1 174 ? -3.617 1.153 -8.732 1.00 95.00 174 ARG A C 1
ATOM 1455 O O . ARG A 1 174 ? -3.377 0.366 -9.641 1.00 95.00 174 ARG A O 1
ATOM 1462 N N . LEU A 1 175 ? -2.976 1.104 -7.566 1.00 94.31 175 LEU A N 1
ATOM 1463 C CA . LEU A 1 175 ? -1.933 0.121 -7.277 1.00 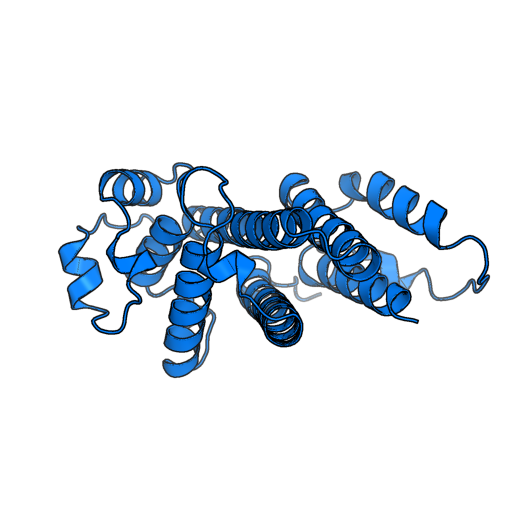94.31 175 LEU A CA 1
ATOM 1464 C C . LEU A 1 175 ? -2.482 -1.318 -7.300 1.00 94.31 175 LEU A C 1
ATOM 1466 O O . LEU A 1 175 ? -1.855 -2.211 -7.870 1.00 94.31 175 LEU A O 1
ATOM 1470 N N . ILE A 1 176 ? -3.681 -1.533 -6.748 1.00 93.38 176 ILE A N 1
ATOM 1471 C CA . ILE A 1 176 ? -4.377 -2.828 -6.801 1.00 93.38 176 ILE A CA 1
ATOM 1472 C C . ILE A 1 176 ? -4.722 -3.202 -8.250 1.00 93.38 176 ILE A C 1
ATOM 1474 O O . ILE A 1 176 ? -4.512 -4.353 -8.629 1.00 93.38 176 ILE A O 1
ATOM 1478 N N . ALA A 1 177 ? -5.197 -2.248 -9.060 1.00 92.50 177 ALA A N 1
ATOM 1479 C CA . ALA A 1 177 ? -5.501 -2.485 -10.474 1.00 92.50 177 ALA A CA 1
ATOM 1480 C C . ALA A 1 177 ? -4.247 -2.891 -11.264 1.00 92.50 177 ALA A C 1
ATOM 1482 O O . ALA A 1 177 ? -4.260 -3.904 -11.954 1.00 92.50 177 ALA A O 1
ATOM 1483 N N . LEU A 1 178 ? -3.139 -2.160 -11.089 1.00 93.50 178 LEU A N 1
ATOM 1484 C CA . LEU A 1 178 ? -1.856 -2.460 -11.738 1.00 93.50 178 LEU A CA 1
ATOM 1485 C C . LEU A 1 178 ? -1.281 -3.819 -11.327 1.00 93.50 178 LEU A C 1
ATOM 1487 O O . LEU A 1 178 ? -0.590 -4.458 -12.113 1.00 93.50 178 LEU A O 1
ATOM 1491 N N . ARG A 1 179 ? -1.531 -4.262 -10.089 1.00 91.94 179 ARG A N 1
ATOM 1492 C CA . ARG A 1 179 ? -1.130 -5.601 -9.638 1.00 91.94 179 ARG A CA 1
ATOM 1493 C C . ARG A 1 179 ? -1.944 -6.699 -10.327 1.00 91.94 179 ARG A C 1
ATOM 1495 O O . ARG A 1 179 ? -1.418 -7.785 -10.561 1.00 91.94 179 ARG A O 1
ATOM 1502 N N . GLY A 1 180 ? -3.232 -6.447 -10.556 1.00 85.69 180 GLY A N 1
ATOM 1503 C CA . GLY A 1 180 ? -4.180 -7.448 -11.026 1.00 85.69 180 GLY A CA 1
ATOM 1504 C C . GLY A 1 180 ? -4.366 -8.625 -10.062 1.00 85.69 180 GLY A C 1
ATOM 1505 O O . GLY A 1 180 ? -4.013 -8.582 -8.876 1.00 85.69 180 GLY A O 1
ATOM 1506 N N . HIS A 1 181 ? -4.931 -9.709 -10.596 1.00 75.12 181 HIS A N 1
ATOM 1507 C CA . HIS A 1 181 ? -5.130 -10.976 -9.894 1.00 75.12 181 HIS A CA 1
ATOM 1508 C C . HIS A 1 181 ? -4.191 -12.058 -10.452 1.00 75.12 181 HIS A C 1
ATOM 1510 O O . HIS A 1 181 ? -3.963 -12.134 -11.6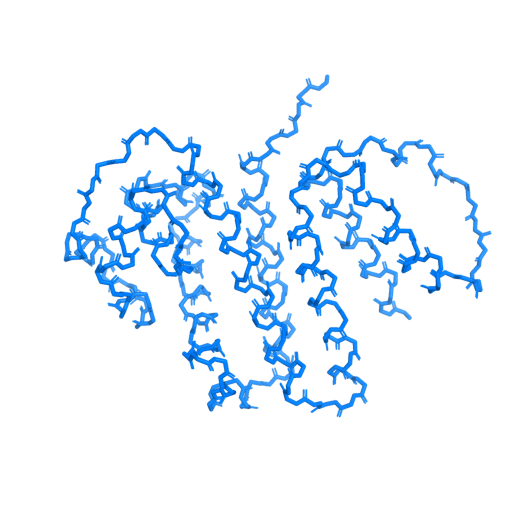55 1.00 75.12 181 HIS A O 1
ATOM 1516 N N . ALA A 1 182 ? -3.679 -12.926 -9.571 1.00 66.56 182 ALA A N 1
ATOM 1517 C CA . ALA A 1 182 ? -2.870 -14.102 -9.919 1.00 66.56 182 ALA A CA 1
ATOM 1518 C C . ALA A 1 182 ? -1.511 -13.837 -10.612 1.00 66.56 182 ALA A C 1
ATOM 1520 O O . ALA A 1 182 ? -1.033 -14.708 -11.336 1.00 66.56 182 ALA A O 1
ATOM 1521 N N . HIS A 1 183 ? -0.865 -12.690 -10.353 1.00 61.84 183 HIS A N 1
ATOM 1522 C CA . HIS A 1 183 ? 0.504 -12.390 -10.823 1.00 61.84 183 HIS A CA 1
ATOM 1523 C C . HIS A 1 183 ? 0.675 -12.517 -12.346 1.00 61.84 183 HIS A C 1
ATOM 1525 O O . HIS A 1 183 ? 1.632 -13.111 -12.843 1.00 61.84 183 HIS A O 1
ATOM 1531 N N . LYS A 1 184 ? -0.314 -12.021 -13.091 1.00 70.50 184 LYS A N 1
ATOM 1532 C CA . LYS A 1 184 ? -0.208 -11.826 -14.535 1.00 70.50 184 LYS A CA 1
ATOM 1533 C C . LYS A 1 184 ? -0.053 -10.339 -14.796 1.00 70.50 184 LYS A C 1
ATOM 1535 O O . LYS A 1 184 ? -0.723 -9.534 -14.150 1.00 70.50 184 LYS A O 1
ATOM 1540 N N . ILE A 1 185 ? 0.799 -9.995 -15.755 1.00 78.06 185 ILE A N 1
ATOM 1541 C CA . ILE A 1 185 ? 0.930 -8.619 -16.223 1.00 78.06 185 ILE A CA 1
ATOM 1542 C C . ILE A 1 185 ? -0.436 -8.187 -16.774 1.00 78.06 185 ILE A C 1
ATOM 1544 O O . ILE A 1 185 ? -1.005 -8.866 -17.630 1.00 78.06 185 ILE A O 1
ATOM 1548 N N . THR A 1 186 ? -0.997 -7.113 -16.220 1.00 86.38 186 THR A N 1
ATOM 1549 C CA . THR A 1 186 ? -2.274 -6.565 -16.684 1.00 86.38 186 THR A CA 1
ATOM 1550 C C . THR A 1 186 ? -2.056 -5.627 -17.869 1.00 86.38 186 THR A C 1
ATOM 1552 O O . THR A 1 186 ? -0.981 -5.027 -17.965 1.00 86.38 186 THR A O 1
ATOM 1555 N N . PRO A 1 187 ? -3.063 -5.423 -18.737 1.00 87.12 187 PRO A N 1
ATOM 1556 C CA . PRO A 1 187 ? -2.980 -4.416 -19.793 1.00 87.12 187 PRO A CA 1
ATOM 1557 C C . PRO A 1 187 ? -2.618 -3.028 -19.245 1.00 87.12 187 PRO A C 1
ATOM 1559 O O . PRO A 1 187 ? -1.754 -2.351 -19.800 1.00 87.12 187 PRO A O 1
ATOM 1562 N N . GLU A 1 188 ? -3.179 -2.636 -18.091 1.00 88.94 188 GLU A N 1
ATOM 1563 C CA . GLU A 1 188 ? -2.852 -1.346 -17.471 1.00 88.94 188 GLU A CA 1
ATOM 1564 C C . GLU A 1 188 ? -1.376 -1.244 -17.058 1.00 88.94 188 GLU A C 1
ATOM 1566 O O . GLU A 1 188 ? -0.791 -0.160 -17.093 1.00 88.94 188 GLU A O 1
ATOM 1571 N N . LEU A 1 189 ? -0.765 -2.359 -16.647 1.00 90.69 189 LEU A N 1
ATOM 1572 C CA . LEU A 1 189 ? 0.646 -2.412 -16.283 1.00 90.69 189 LEU A CA 1
ATOM 1573 C C . LEU A 1 189 ? 1.559 -2.407 -17.516 1.00 90.69 189 LEU A C 1
ATOM 1575 O O . LEU A 1 189 ? 2.607 -1.751 -17.499 1.00 90.69 189 LEU A O 1
ATOM 1579 N N . GLU A 1 190 ? 1.173 -3.110 -18.583 1.00 89.62 190 GLU A N 1
ATOM 1580 C CA . GLU A 1 190 ? 1.923 -3.134 -19.844 1.00 89.62 190 GLU A CA 1
ATOM 1581 C C . GLU A 1 190 ? 2.045 -1.730 -20.438 1.00 89.62 190 GLU A C 1
ATOM 1583 O O . GLU A 1 190 ? 3.159 -1.294 -20.768 1.00 89.62 190 GLU A O 1
ATOM 1588 N N . GLU A 1 191 ? 0.921 -1.010 -20.481 1.00 91.31 191 GLU A N 1
ATOM 1589 C CA . GLU A 1 191 ? 0.785 0.346 -21.020 1.00 91.31 191 GLU A CA 1
ATOM 1590 C C . GLU A 1 191 ? 1.332 1.440 -20.089 1.00 91.31 191 GLU A C 1
ATOM 1592 O O . GLU A 1 191 ? 1.501 2.589 -20.511 1.00 91.31 191 GLU A O 1
ATOM 1597 N N . LEU A 1 192 ? 1.652 1.109 -18.831 1.00 92.56 192 LEU A N 1
ATOM 1598 C CA . LEU A 1 192 ? 2.155 2.078 -17.861 1.00 92.56 192 LEU A CA 1
ATOM 1599 C C . LEU A 1 192 ? 3.466 2.703 -18.355 1.00 92.56 192 LEU A C 1
ATOM 1601 O O . LEU A 1 192 ? 4.515 2.045 -18.430 1.00 92.56 192 LEU A O 1
ATOM 1605 N N . LYS A 1 193 ? 3.405 4.001 -18.657 1.00 92.56 193 LYS A N 1
ATOM 1606 C CA . LYS A 1 193 ? 4.550 4.784 -19.123 1.00 92.56 193 LYS A CA 1
ATOM 1607 C C . LYS A 1 193 ? 5.593 4.927 -18.024 1.00 92.56 193 LYS A C 1
ATOM 1609 O O . LYS A 1 193 ? 5.286 4.984 -16.835 1.00 92.56 193 LYS A O 1
ATOM 1614 N N . GLU A 1 194 ? 6.848 5.058 -18.439 1.00 90.00 194 GLU A N 1
ATOM 1615 C CA . GLU A 1 194 ? 7.980 5.231 -17.527 1.00 90.00 194 GLU A CA 1
ATOM 1616 C C . GLU A 1 194 ? 7.808 6.442 -16.592 1.00 90.00 194 GLU A C 1
ATOM 1618 O O . GLU A 1 194 ? 8.099 6.364 -15.400 1.00 90.00 194 GLU A O 1
ATOM 1623 N N . GLU A 1 195 ? 7.311 7.560 -17.115 1.00 90.88 195 GLU A N 1
ATOM 1624 C CA . GLU A 1 195 ? 7.057 8.779 -16.341 1.00 90.88 195 GLU A CA 1
ATOM 1625 C C . GLU A 1 195 ? 6.005 8.560 -15.253 1.00 90.88 195 GLU A C 1
ATOM 1627 O O . GLU A 1 195 ? 6.167 9.029 -14.125 1.00 90.88 195 GLU A O 1
ATOM 1632 N N . ASP A 1 196 ? 4.953 7.808 -15.568 1.00 92.31 196 ASP A N 1
ATOM 1633 C CA . ASP A 1 196 ? 3.893 7.488 -14.620 1.00 92.31 196 ASP A CA 1
ATOM 1634 C C . ASP A 1 196 ? 4.357 6.470 -13.580 1.00 92.31 196 ASP A C 1
ATOM 1636 O O . ASP A 1 196 ? 3.992 6.592 -12.413 1.00 92.31 196 ASP A O 1
ATOM 1640 N N . LEU A 1 197 ? 5.239 5.539 -13.956 1.00 90.31 197 LEU A N 1
ATOM 1641 C CA . LEU A 1 197 ? 5.917 4.649 -13.014 1.00 90.31 197 LEU A CA 1
ATOM 1642 C C . LEU A 1 197 ? 6.805 5.434 -12.031 1.00 90.31 197 LEU A C 1
ATOM 1644 O O . LEU A 1 197 ? 6.756 5.176 -10.830 1.00 90.31 197 LEU A O 1
ATOM 1648 N N . LYS A 1 198 ? 7.560 6.440 -12.502 1.00 87.19 198 LYS A N 1
ATOM 1649 C CA . LYS A 1 198 ? 8.353 7.336 -11.630 1.00 87.19 198 LYS A CA 1
ATOM 1650 C C . LYS A 1 198 ? 7.470 8.148 -10.682 1.00 87.19 198 LYS A C 1
ATOM 1652 O O . LYS A 1 198 ? 7.847 8.371 -9.532 1.00 87.19 198 LYS A O 1
ATOM 1657 N N . LYS A 1 199 ? 6.313 8.628 -11.152 1.00 91.81 199 LYS A N 1
ATOM 1658 C CA . LYS A 1 199 ? 5.339 9.336 -10.301 1.00 91.81 199 LYS A CA 1
ATOM 1659 C C . LYS A 1 199 ? 4.765 8.402 -9.238 1.00 91.81 199 LYS A C 1
ATOM 1661 O O . LYS A 1 199 ? 4.740 8.780 -8.071 1.00 91.81 199 LYS A O 1
ATOM 1666 N N . LEU A 1 200 ? 4.373 7.192 -9.636 1.00 92.44 200 LEU A N 1
ATOM 1667 C CA . LEU A 1 200 ? 3.832 6.173 -8.742 1.00 92.44 200 LEU A CA 1
ATOM 1668 C C . LEU A 1 200 ? 4.832 5.813 -7.644 1.00 92.44 200 LEU A C 1
ATOM 1670 O O . LEU A 1 200 ? 4.456 5.775 -6.481 1.00 92.44 200 LEU A O 1
ATOM 1674 N N . GLU A 1 201 ? 6.104 5.620 -7.987 1.00 86.69 201 GLU A N 1
ATOM 1675 C CA . GLU A 1 201 ? 7.168 5.359 -7.014 1.00 86.69 201 GLU A CA 1
ATOM 1676 C C . GLU A 1 201 ? 7.295 6.483 -5.977 1.00 86.69 201 GLU A C 1
ATOM 1678 O O . GLU A 1 201 ? 7.291 6.225 -4.773 1.00 86.69 201 GLU A O 1
ATOM 1683 N N . LYS A 1 202 ? 7.373 7.739 -6.433 1.00 86.19 202 LYS A N 1
ATOM 1684 C CA . LYS A 1 202 ? 7.479 8.896 -5.532 1.00 86.19 202 LYS A CA 1
ATOM 1685 C C . LYS A 1 202 ? 6.270 9.002 -4.605 1.00 86.19 202 LYS A C 1
ATOM 1687 O O . LYS A 1 202 ? 6.435 9.272 -3.418 1.00 86.19 202 LYS A O 1
ATOM 1692 N N . GLN A 1 203 ? 5.070 8.783 -5.141 1.00 91.00 203 GLN A N 1
ATOM 1693 C CA . GLN A 1 203 ? 3.832 8.773 -4.362 1.00 91.00 203 GLN A CA 1
ATOM 1694 C C . GLN A 1 203 ? 3.822 7.629 -3.344 1.00 91.00 203 GLN A C 1
ATOM 1696 O O . GLN A 1 203 ? 3.537 7.864 -2.173 1.00 91.00 203 GLN A O 1
ATOM 1701 N N . ALA A 1 204 ? 4.207 6.418 -3.757 1.00 89.81 204 ALA A N 1
ATOM 1702 C CA . ALA A 1 204 ? 4.286 5.253 -2.884 1.00 89.81 204 ALA A CA 1
ATOM 1703 C C . ALA A 1 204 ? 5.211 5.516 -1.691 1.00 89.81 204 ALA A C 1
ATOM 1705 O O . ALA A 1 204 ? 4.812 5.297 -0.549 1.00 89.81 204 ALA A O 1
ATOM 1706 N N . LEU A 1 205 ? 6.411 6.050 -1.944 1.00 83.81 205 LEU A N 1
ATOM 1707 C CA . LEU A 1 205 ? 7.369 6.390 -0.892 1.00 83.81 205 LEU A CA 1
ATOM 1708 C C . LEU A 1 205 ? 6.820 7.470 0.053 1.00 83.81 205 LEU A C 1
ATOM 1710 O O . LEU A 1 205 ? 6.941 7.343 1.270 1.00 83.81 205 LEU A O 1
ATOM 1714 N N . ALA A 1 206 ? 6.174 8.509 -0.484 1.00 86.62 206 ALA A N 1
ATOM 1715 C CA . ALA A 1 206 ? 5.584 9.576 0.321 1.00 86.62 206 ALA A CA 1
ATOM 1716 C C . ALA A 1 206 ? 4.465 9.067 1.248 1.00 86.62 206 ALA A C 1
ATOM 1718 O O . ALA A 1 206 ? 4.454 9.395 2.437 1.00 86.62 206 ALA A O 1
ATOM 1719 N N . TYR A 1 207 ? 3.547 8.241 0.735 1.00 91.38 207 TYR A N 1
ATOM 1720 C CA . TYR A 1 207 ? 2.464 7.666 1.537 1.00 91.38 207 TYR A CA 1
ATOM 1721 C C . TYR A 1 207 ? 2.973 6.678 2.574 1.00 91.38 207 TYR A C 1
ATOM 1723 O O . TYR A 1 207 ? 2.568 6.736 3.736 1.00 91.38 207 TYR A O 1
ATOM 1731 N N . PHE A 1 208 ? 3.902 5.815 2.169 1.00 85.88 208 PHE A N 1
ATOM 1732 C CA . PHE A 1 208 ? 4.574 4.904 3.076 1.00 85.88 208 PHE A CA 1
ATOM 1733 C C . PHE A 1 208 ? 5.198 5.661 4.254 1.00 85.88 208 PHE A C 1
ATOM 1735 O O . PHE A 1 208 ? 4.931 5.312 5.400 1.00 85.88 208 PHE A O 1
ATOM 1742 N N . ASN A 1 209 ? 5.930 6.748 3.994 1.00 80.06 209 ASN A N 1
ATOM 1743 C CA . ASN A 1 209 ? 6.545 7.560 5.044 1.00 80.06 209 ASN A CA 1
ATOM 1744 C C . ASN A 1 209 ? 5.515 8.142 6.022 1.00 80.06 209 ASN A C 1
ATOM 1746 O O . ASN A 1 209 ? 5.732 8.094 7.232 1.00 80.06 209 ASN A O 1
ATOM 1750 N N . LYS A 1 210 ? 4.384 8.659 5.526 1.00 87.25 210 LYS A N 1
ATOM 1751 C CA . LYS A 1 210 ? 3.314 9.202 6.383 1.00 87.25 210 LYS A CA 1
ATOM 1752 C C . LYS A 1 210 ? 2.729 8.132 7.312 1.00 87.25 210 LYS A C 1
ATOM 1754 O O . LYS A 1 210 ? 2.656 8.342 8.523 1.00 87.25 210 LYS A O 1
ATOM 1759 N N . ILE A 1 211 ? 2.368 6.971 6.761 1.00 88.50 211 ILE A N 1
ATOM 1760 C CA . ILE A 1 211 ? 1.800 5.848 7.530 1.00 88.50 211 ILE A CA 1
ATOM 1761 C C . ILE A 1 211 ? 2.820 5.334 8.550 1.00 88.50 211 ILE A C 1
ATOM 1763 O O . ILE A 1 211 ? 2.508 5.111 9.719 1.00 88.50 211 ILE A O 1
ATOM 1767 N N . ALA A 1 212 ? 4.067 5.197 8.120 1.00 77.25 212 ALA A N 1
ATOM 1768 C CA . ALA A 1 212 ? 5.152 4.701 8.937 1.00 77.25 212 ALA A CA 1
ATOM 1769 C C . ALA A 1 212 ? 5.473 5.580 10.149 1.00 77.25 212 ALA A C 1
ATOM 1771 O O . ALA A 1 212 ? 5.592 5.067 11.259 1.00 77.25 212 ALA A O 1
ATOM 1772 N N . ILE A 1 213 ? 5.581 6.898 9.956 1.00 76.31 213 ILE A N 1
ATOM 1773 C CA . ILE A 1 213 ? 5.845 7.853 11.043 1.00 76.31 213 ILE A CA 1
ATOM 1774 C C . ILE A 1 213 ? 4.744 7.775 12.105 1.00 76.31 213 ILE A C 1
ATOM 1776 O O . ILE A 1 213 ? 5.029 7.853 13.301 1.00 76.31 213 ILE A O 1
ATOM 1780 N N . LYS A 1 214 ? 3.488 7.583 11.681 1.00 83.06 214 LYS A N 1
ATOM 1781 C CA . LYS A 1 214 ? 2.365 7.378 12.600 1.00 83.06 214 LYS A CA 1
ATOM 1782 C C . LYS A 1 214 ? 2.497 6.071 13.382 1.00 83.06 214 LYS A C 1
ATOM 1784 O O . LYS A 1 214 ? 2.206 6.041 14.575 1.00 83.06 214 LYS A O 1
ATOM 1789 N N . LEU A 1 215 ? 2.900 4.997 12.707 1.00 78.50 215 LEU A N 1
ATOM 1790 C CA . LEU A 1 215 ? 2.979 3.655 13.280 1.00 78.50 215 LEU A CA 1
ATOM 1791 C C . LEU A 1 215 ? 4.174 3.474 14.233 1.00 78.50 215 LEU A C 1
ATOM 1793 O O . LEU A 1 215 ? 4.081 2.705 15.196 1.00 78.50 215 LEU A O 1
ATOM 1797 N N . TYR A 1 216 ? 5.268 4.193 13.974 1.00 71.06 216 TYR A N 1
ATOM 1798 C CA . TYR A 1 216 ? 6.519 4.155 14.731 1.00 71.06 216 TYR A CA 1
ATOM 1799 C C . TYR A 1 216 ? 6.985 5.578 15.076 1.00 71.06 216 TYR A C 1
ATOM 1801 O O . TYR A 1 216 ? 7.961 6.078 14.509 1.00 71.06 216 TYR A O 1
ATOM 1809 N N . PRO A 1 217 ? 6.317 6.264 16.019 1.00 65.38 217 PRO A N 1
ATOM 1810 C CA . PRO A 1 217 ? 6.761 7.583 16.438 1.00 65.38 217 PRO A CA 1
ATOM 1811 C C . PRO A 1 217 ? 8.188 7.504 17.003 1.00 65.38 217 PRO A C 1
ATOM 1813 O O . PRO A 1 217 ? 8.527 6.593 17.771 1.00 65.38 217 PRO A O 1
ATOM 1816 N N . LYS A 1 218 ? 9.043 8.467 16.633 1.00 57.28 218 LYS A N 1
ATOM 1817 C CA . LYS A 1 218 ? 10.367 8.617 17.254 1.00 57.28 218 LYS A CA 1
ATOM 1818 C C . LYS A 1 218 ? 10.167 8.895 18.744 1.00 57.28 218 LYS A C 1
ATOM 1820 O O . LYS A 1 218 ? 9.378 9.764 19.113 1.00 57.28 218 LYS A O 1
ATOM 1825 N N . GLU A 1 219 ? 10.878 8.164 19.599 1.00 53.56 219 GLU A N 1
ATOM 1826 C CA . GLU A 1 219 ? 10.940 8.497 21.023 1.00 53.56 219 GLU A CA 1
ATOM 1827 C C . GLU A 1 219 ? 11.516 9.907 21.161 1.00 53.56 219 GLU A C 1
ATOM 1829 O O . GLU A 1 219 ? 12.569 10.210 20.589 1.00 53.56 219 GLU A O 1
ATOM 1834 N N . LYS A 1 220 ? 10.814 10.780 21.892 1.00 46.12 220 LYS A N 1
ATOM 1835 C CA . LYS A 1 220 ? 11.390 12.052 22.326 1.00 46.12 220 LYS A CA 1
ATOM 1836 C C . LYS A 1 220 ? 12.532 11.710 23.283 1.00 46.12 220 LYS A C 1
ATOM 1838 O O . LYS A 1 220 ? 12.273 11.192 24.365 1.00 46.12 220 LYS A O 1
ATOM 1843 N N . ARG A 1 221 ? 13.769 11.925 22.835 1.00 40.72 221 ARG A N 1
ATOM 1844 C CA . ARG A 1 221 ? 14.947 11.968 23.705 1.00 40.72 221 ARG A CA 1
ATOM 1845 C C . ARG A 1 221 ? 15.008 13.309 24.413 1.00 40.72 221 ARG A C 1
ATOM 1847 O O . ARG A 1 221 ? 14.654 14.311 23.751 1.00 40.72 221 ARG A O 1
#

Sequence (221 aa):
MDLEKYRDEIYFLVENLLKNPLIKERKNVQEEKHYKKNAEIDAQLQPSNLNAPRPLFECFVGVNLAKAQYYSKKEQREKEKMILNFCKIFEMILFEAIQKQPKLNPKTKDELLEDYPGLGKSLREVREDFLKRAFESHQTSLGAYVLVLLSCKYFESVFEKVQEVQEWLDFTARLIALRGHAHKITPELEELKEEDLKKLEKQALAYFNKIAIKLYPKEKR

Secondary structure (DSSP, 8-state):
-HHHHHHHHHHHHHHHHS---GGGS------TTSHHHHHHHHHHHGGGG-SS-HHHHHHHHHHHHHHHHHHHH--HHHHHHHHHHHHHHHHHHHHHHHHTSS-PPP--HHHHHHH-TT--HHHHT--HHHHHHHHTT----HHHHHHHHHHTTTGGGTSSSHHHHHHHHHHHHHHHHHH-STT---HHHHS--HHHHHHHHHHHHHHHHHHHHHHSPPP--

Foldseek 3Di:
DVVVVLVVLLVCCQVQQFVQPPPVPPPDDDDPDPCPVVVVVCLVVCPVRGNDDPLLSVLSVQLVVLVVVCVVPVDLLSLLSNLVSLQVNLLVLLLLVLVPDDQADQDFLVVLCVVPVLAAPQLNPDDRVQLVCSSVSHRHGSSSSLSSCVSVVVVVVLDVDPVVNSVVRVLSSVSSVCNDPDSDGDPCSVPQDPVNSVVNVVVSSVSSSSSSCVSDPNPDD

Radius of gyration: 18.49 Å; chains: 1; bounding box: 59×31×45 Å

Organism: NCBI:txid1355531

pLDDT: mean 76.41, std 20.53, range [33.66, 97.06]